Protein AF-0000000087668865 (afdb_homodimer)

Organism: NCBI:txid484088

Radius of gyration: 21.23 Å; Cα contacts (8 Å, |Δi|>4): 504; chains: 2; bounding box: 63×59×39 Å

InterPro domains:
  IPR001647 DNA-binding HTH domain, TetR-type [PF00440] (9-52)
  IPR001647 DNA-binding HTH domain, TetR-type [PR00455] (9-22)
  IPR001647 DNA-binding HTH domain, TetR-type [PR00455] (30-53)
  IPR001647 DNA-binding HTH domain, TetR-type [PS50977] (3-63)
  IPR009057 Homedomain-like superfamily [SSF46689] (5-81)
  IPR011075 Tetracyclin repressor-like, C-terminal domain [PF16925] (78-175)
  IPR036271 Tetracyclin repressor-like, C-terminal domain superfamily [SSF48498] (75-188)

Nearest PDB structures (foldseek):
  2g7s-assembly1_A-2  TM=9.800E-01  e=6.240E-15  Agrobacterium fabrum str. C58
  4yze-assembly1_C  TM=8.271E-01  e=9.398E-07  Escherichia coli K-12
  3bru-assembly1_B  TM=8.862E-01  e=3.186E-06  Cereibacter sphaeroides 2.4.1
  3ppb-assembly1_B  TM=5.948E-01  e=4.419E-05  Shewanella loihica PV-4
  2gfn-assembly1_B  TM=6.239E-01  e=8.923E-04  Rhodococcus jostii RHA1

Secondary structure (DSSP, 8-state):
-PPPHHHHHHHHHHHHHHHH-GGG--HHHHHHHHT--HHHHHHH-SSHHHHHHHHHHHHHHHHHHHHHHHHHH---HHHHHHHHHHHHHHHHHH-SS-S-HHHHHHTTGGGS-HHHHHHHHHHHHHHHHHHHHHHHHHHHTTS---SS-HHHHHHHHHHHHHHHHHHHHHHT-THHHHHHHHHHHHHHH-/-PPPHHHHHHHHHHHHHHHH-GGG--HHHHHHHHT--HHHHHHH-SSHHHHHHHHHHHHHHHHHHHHHHHHHH---HHHHHHHHHHHHHHHHHH-SS-S-HHHHHHTTGGGS-HHHHHHHHHHHHHHHHHHHHHHHHHHHTTS---SS-HHHHHHHHHHHHHHHHHHHHHHT-THHHHHHHHHHHHHHH-

Foldseek 3Di:
DDDDPLRLLLLQVLLQCLVQNLVSDDLVSSCVVVVHDSVVVCVSPVDSLRSLLVSLVVLLVVVLVVLVCLVVPPPQLLVSVVVVLVVQLVCCVVVVRLARSLLSNVVVLVPHDPSNNVSSVVSLVSQLVSQLVSLVVCVVVVQFDDPDRSSVVSNVVSCQQNVQSVVCVVVVNSVSNCVRCVVVSVNGRD/DDDDPLRLLLLQVLLQCLVQNLPSDDLVSSCVVVVHDSVVVCVSPVDSLRSLLVSLVVLLVVVLVVLVCLVVPPPQLLVSVVVVLVVQLVCCVVVVRLARSLLSHVVVLVPHDPSNNVSSVVSLVSQLVSQLVSLVVCVVVLQFDDPDHSSVVSNVVSCQQNVQSVVCVVVVNSVSNCVRCVVVSVNGRD

Structure (mmCIF, N/CA/C/O backbone):
data_AF-0000000087668865-model_v1
#
loop_
_entity.id
_entity.type
_entity.pdbx_description
1 polymer 'TetR family transcriptional regulator'
#
loop_
_atom_site.group_PDB
_atom_site.id
_atom_site.type_symbol
_atom_site.label_atom_id
_atom_site.label_alt_id
_atom_site.label_comp_id
_atom_site.label_asym_id
_atom_site.label_entity_id
_atom_site.label_seq_id
_atom_site.pdbx_PDB_ins_code
_atom_site.Cartn_x
_atom_site.Cartn_y
_atom_site.Cartn_z
_atom_site.occupancy
_atom_site.B_iso_or_equiv
_atom_site.auth_seq_id
_atom_site.auth_comp_id
_atom_site.auth_asym_id
_atom_site.auth_atom_id
_atom_site.pdbx_PDB_model_num
ATOM 1 N N . MET A 1 1 ? -21.266 -26.359 0.321 1 60.03 1 MET A N 1
ATOM 2 C CA . MET A 1 1 ? -20.719 -26.766 -0.969 1 60.03 1 MET A CA 1
ATOM 3 C C . MET A 1 1 ? -19.203 -26.547 -1.018 1 60.03 1 MET A C 1
ATOM 5 O O . MET A 1 1 ? -18.703 -25.516 -0.548 1 60.03 1 MET A O 1
ATOM 9 N N . GLU A 1 2 ? -18.562 -27.766 -1.195 1 79.44 2 GLU A N 1
ATOM 10 C CA . GLU A 1 2 ? -17.109 -27.75 -1.151 1 79.44 2 GLU A CA 1
ATOM 11 C C . GLU A 1 2 ? -16.531 -26.781 -2.184 1 79.44 2 GLU A C 1
ATOM 13 O O . GLU A 1 2 ? -17.031 -26.688 -3.303 1 79.44 2 GLU A O 1
ATOM 18 N N . LEU A 1 3 ? -15.719 -25.984 -1.827 1 84.56 3 LEU A N 1
ATOM 19 C CA . LEU A 1 3 ? -15.117 -25.031 -2.762 1 84.56 3 LEU A CA 1
ATOM 20 C C . LEU A 1 3 ? -14.445 -25.766 -3.916 1 84.56 3 LEU A C 1
ATOM 22 O O . LEU A 1 3 ? -13.789 -26.797 -3.711 1 84.56 3 LEU A O 1
ATOM 26 N N . SER A 1 4 ? -14.648 -25.391 -5.039 1 93.12 4 SER A N 1
ATOM 27 C CA . SER A 1 4 ? -13.906 -25.922 -6.18 1 93.12 4 SER A CA 1
ATOM 28 C C . SER A 1 4 ? -12.414 -25.656 -6.047 1 93.12 4 SER A C 1
ATOM 30 O O . SER A 1 4 ? -11.992 -24.828 -5.227 1 93.12 4 SER A O 1
ATOM 32 N N . THR A 1 5 ? -11.641 -26.422 -6.766 1 93.81 5 THR A N 1
ATOM 33 C CA . THR A 1 5 ? -10.195 -26.25 -6.758 1 93.81 5 THR A CA 1
ATOM 34 C C . THR A 1 5 ? -9.812 -24.828 -7.152 1 93.81 5 THR A C 1
ATOM 36 O O . THR A 1 5 ? -8.938 -24.219 -6.539 1 93.81 5 THR A O 1
ATOM 39 N N . SER A 1 6 ? -10.516 -24.375 -8.195 1 95.94 6 SER A N 1
ATOM 40 C CA . SER A 1 6 ? -10.258 -23 -8.633 1 95.94 6 SER A CA 1
ATOM 41 C C . SER A 1 6 ? -10.547 -22 -7.527 1 95.94 6 SER A C 1
ATOM 43 O O . SER A 1 6 ? -9.789 -21.047 -7.332 1 95.94 6 SER A O 1
ATOM 45 N N . GLU A 1 7 ? -11.594 -22.234 -6.746 1 96.62 7 GLU A N 1
ATOM 46 C CA . GLU A 1 7 ? -11.93 -21.328 -5.648 1 96.62 7 GLU A CA 1
ATOM 47 C C . GLU A 1 7 ? -10.906 -21.422 -4.523 1 96.62 7 GLU A C 1
ATOM 49 O O . GLU A 1 7 ? -10.547 -20.406 -3.926 1 96.62 7 GLU A O 1
ATOM 54 N N . LYS A 1 8 ? -10.438 -22.609 -4.23 1 97 8 LYS A N 1
ATOM 55 C CA . LYS A 1 8 ? -9.406 -22.797 -3.215 1 97 8 LYS A CA 1
ATOM 56 C C . LYS A 1 8 ? -8.109 -22.078 -3.609 1 97 8 LYS A C 1
ATOM 58 O O . LYS A 1 8 ? -7.449 -21.469 -2.771 1 97 8 LYS A O 1
ATOM 63 N N . ILE A 1 9 ? -7.781 -22.219 -4.895 1 97.94 9 ILE A N 1
ATOM 64 C CA . ILE A 1 9 ? -6.594 -21.547 -5.41 1 97.94 9 ILE A CA 1
ATOM 65 C C . ILE A 1 9 ? -6.734 -20.031 -5.238 1 97.94 9 ILE A C 1
ATOM 67 O O . ILE A 1 9 ? -5.82 -19.375 -4.746 1 97.94 9 ILE A O 1
ATOM 71 N N . LEU A 1 10 ? -7.883 -19.578 -5.609 1 98.06 10 LEU A N 1
ATOM 72 C CA . LEU A 1 10 ? -8.109 -18.125 -5.535 1 98.06 10 LEU A CA 1
ATOM 73 C C . LEU A 1 10 ? -8.078 -17.656 -4.09 1 98.06 10 LEU A C 1
ATOM 75 O O . LEU A 1 10 ? -7.539 -16.578 -3.801 1 98.06 10 LEU A O 1
ATOM 79 N N . ASP A 1 11 ? -8.625 -18.438 -3.125 1 97.31 11 ASP A N 1
ATOM 80 C CA . ASP A 1 11 ? -8.617 -18.047 -1.717 1 97.31 11 ASP A CA 1
ATOM 81 C C . ASP A 1 11 ? -7.195 -17.984 -1.169 1 97.31 11 ASP A C 1
ATOM 83 O O . ASP A 1 11 ? -6.832 -17.016 -0.498 1 97.31 11 ASP A O 1
ATOM 87 N N . VAL A 1 12 ? -6.41 -18.969 -1.412 1 97.56 12 VAL A N 1
ATOM 88 C CA . VAL A 1 12 ? -5.027 -19.016 -0.951 1 97.56 12 VAL A CA 1
ATOM 89 C C . VAL A 1 12 ? -4.227 -17.891 -1.618 1 97.56 12 VAL A C 1
ATOM 91 O O . VAL A 1 12 ? -3.451 -17.203 -0.959 1 97.56 12 VAL A O 1
ATOM 94 N N . ALA A 1 13 ? -4.457 -17.719 -3.002 1 98 13 ALA A N 1
ATOM 95 C CA . ALA A 1 13 ? -3.754 -16.672 -3.723 1 98 13 ALA A CA 1
ATOM 96 C C . ALA A 1 13 ? -4.082 -15.297 -3.141 1 98 13 ALA A C 1
ATOM 98 O O . ALA A 1 13 ? -3.205 -14.438 -3.023 1 98 13 ALA A O 1
ATOM 99 N N . GLN A 1 14 ? -5.316 -15.094 -2.807 1 97.94 14 GLN A N 1
ATOM 100 C CA . GLN A 1 14 ? -5.707 -13.805 -2.234 1 97.94 14 GLN A CA 1
ATOM 101 C C . GLN A 1 14 ? -4.961 -13.539 -0.929 1 97.94 14 GLN A C 1
ATOM 103 O O . GLN A 1 14 ? -4.469 -12.43 -0.705 1 97.94 14 GLN A O 1
ATOM 108 N N . SER A 1 15 ? -4.859 -14.531 -0.049 1 97.12 15 SER A N 1
ATOM 109 C CA . SER A 1 15 ? -4.137 -14.375 1.21 1 97.12 15 SER A CA 1
ATOM 110 C C . SER A 1 15 ? -2.662 -14.07 0.97 1 97.12 15 SER A C 1
ATOM 112 O O . SER A 1 15 ? -2.066 -13.258 1.679 1 97.12 15 SER A O 1
ATOM 114 N N . LEU A 1 16 ? -2.086 -14.727 -0.038 1 96.75 16 LEU A N 1
ATOM 115 C CA . LEU A 1 16 ? -0.679 -14.508 -0.359 1 96.75 16 LEU A CA 1
ATOM 116 C C . LEU A 1 16 ? -0.465 -13.117 -0.948 1 96.75 16 LEU A C 1
ATOM 118 O O . LEU A 1 16 ? 0.518 -12.445 -0.625 1 96.75 16 LEU A O 1
ATOM 122 N N . VAL A 1 17 ? -1.408 -12.656 -1.803 1 97.62 17 VAL A N 1
ATOM 123 C CA . VAL A 1 17 ? -1.321 -11.32 -2.389 1 97.62 17 VAL A CA 1
ATOM 124 C C . VAL A 1 17 ? -1.456 -10.266 -1.295 1 97.62 17 VAL A C 1
ATOM 126 O O . VAL A 1 17 ? -0.703 -9.289 -1.27 1 97.62 17 VAL A O 1
ATOM 129 N N . VAL A 1 18 ? -2.322 -10.461 -0.379 1 97.12 18 VAL A N 1
ATOM 130 C CA . VAL A 1 18 ? -2.529 -9.508 0.704 1 97.12 18 VAL A CA 1
ATOM 131 C C . VAL A 1 18 ? -1.265 -9.406 1.554 1 97.12 18 VAL A C 1
ATOM 133 O O . VAL A 1 18 ? -0.926 -8.328 2.051 1 97.12 18 VAL A O 1
ATOM 136 N N . ALA A 1 19 ? -0.536 -10.492 1.693 1 95.19 19 ALA A N 1
ATOM 137 C CA . ALA A 1 19 ? 0.658 -10.531 2.535 1 95.19 19 ALA A CA 1
ATOM 138 C C . ALA A 1 19 ? 1.855 -9.914 1.815 1 95.19 19 ALA A C 1
ATOM 140 O O . ALA A 1 19 ? 2.672 -9.227 2.434 1 95.19 19 ALA A O 1
ATOM 141 N N . GLY A 1 20 ? 1.924 -10.125 0.427 1 95.31 20 GLY A N 1
ATOM 142 C CA . GLY A 1 20 ? 3.203 -9.812 -0.188 1 95.31 20 GLY A CA 1
ATOM 143 C C . GLY A 1 20 ? 3.066 -9.156 -1.549 1 95.31 20 GLY A C 1
ATOM 144 O O . GLY A 1 20 ? 4.066 -8.875 -2.213 1 95.31 20 GLY A O 1
ATOM 145 N N . GLY A 1 21 ? 1.859 -8.875 -2.01 1 96.88 21 GLY A N 1
ATOM 146 C CA . GLY A 1 21 ? 1.661 -8.227 -3.297 1 96.88 21 GLY A CA 1
ATOM 147 C C . GLY A 1 21 ? 1.766 -9.188 -4.469 1 96.88 21 GLY A C 1
ATOM 148 O O . GLY A 1 21 ? 1.776 -10.406 -4.281 1 96.88 21 GLY A O 1
ATOM 149 N N . TYR A 1 22 ? 1.83 -8.641 -5.699 1 97.19 22 TYR A N 1
ATOM 150 C CA . TYR A 1 22 ? 1.823 -9.383 -6.953 1 97.19 22 TYR A CA 1
ATOM 151 C C . TYR A 1 22 ? 3.045 -10.289 -7.059 1 97.19 22 TYR A C 1
ATOM 153 O O . TYR A 1 22 ? 2.93 -11.461 -7.434 1 97.19 22 TYR A O 1
ATOM 161 N N . ASN A 1 23 ? 4.16 -9.773 -6.691 1 93.06 23 ASN A N 1
ATOM 162 C CA . ASN A 1 23 ? 5.387 -10.555 -6.836 1 93.06 23 ASN A CA 1
ATOM 163 C C . ASN A 1 23 ? 5.73 -11.305 -5.555 1 93.06 23 ASN A C 1
ATOM 165 O O . ASN A 1 23 ? 6.777 -11.945 -5.465 1 93.06 23 ASN A O 1
ATOM 169 N N . GLY A 1 24 ? 4.832 -11.25 -4.555 1 93.69 24 GLY A N 1
ATOM 170 C CA . GLY A 1 24 ? 5.125 -11.805 -3.244 1 93.69 24 GLY A CA 1
ATOM 171 C C . GLY A 1 24 ? 4.797 -13.273 -3.129 1 93.69 24 GLY A C 1
ATOM 172 O O . GLY A 1 24 ? 4.926 -13.867 -2.055 1 93.69 24 GLY A O 1
ATOM 173 N N . PHE A 1 25 ? 4.414 -13.898 -4.277 1 95.06 25 PHE A N 1
ATOM 174 C CA . PHE A 1 25 ? 4.09 -15.32 -4.211 1 95.06 25 PHE A CA 1
ATOM 175 C C . PHE A 1 25 ? 4.363 -16 -5.543 1 95.06 25 PHE A C 1
ATOM 177 O O . PHE A 1 25 ? 4.598 -15.328 -6.555 1 95.06 25 PHE A O 1
ATOM 184 N N . SER A 1 26 ? 4.363 -17.297 -5.457 1 95.31 26 SER A N 1
ATOM 185 C CA . SER A 1 26 ? 4.543 -18.156 -6.629 1 95.31 26 SER A CA 1
ATOM 186 C C . SER A 1 26 ? 3.508 -19.266 -6.664 1 95.31 26 SER A C 1
ATOM 188 O O . SER A 1 26 ? 2.781 -19.484 -5.691 1 95.31 26 SER A O 1
ATOM 190 N N . TYR A 1 27 ? 3.426 -19.875 -7.793 1 97.31 27 TYR A N 1
ATOM 191 C CA . TYR A 1 27 ? 2.568 -21.047 -7.887 1 97.31 27 TYR A CA 1
ATOM 192 C C . TYR A 1 27 ? 3.045 -22.156 -6.945 1 97.31 27 TYR A C 1
ATOM 194 O O . TYR A 1 27 ? 2.24 -22.938 -6.438 1 97.31 27 TYR A O 1
ATOM 202 N N . ALA A 1 28 ? 4.359 -22.188 -6.688 1 97.38 28 ALA A N 1
ATOM 203 C CA . ALA A 1 28 ? 4.887 -23.141 -5.719 1 97.38 28 ALA A CA 1
ATOM 204 C C . ALA A 1 28 ? 4.285 -22.906 -4.336 1 97.38 28 ALA A C 1
ATOM 206 O O . ALA A 1 28 ? 3.963 -23.859 -3.619 1 97.38 28 ALA A O 1
ATOM 207 N N . ASP A 1 29 ? 4.164 -21.75 -3.984 1 97 29 ASP A N 1
ATOM 208 C CA . ASP A 1 29 ? 3.561 -21.406 -2.701 1 97 29 ASP A CA 1
ATOM 209 C C . ASP A 1 29 ? 2.123 -21.906 -2.613 1 97 29 ASP A C 1
ATOM 211 O O . ASP A 1 29 ? 1.702 -22.422 -1.576 1 97 29 ASP A O 1
ATOM 215 N N . ILE A 1 30 ? 1.352 -21.688 -3.646 1 98.06 30 ILE A N 1
ATOM 216 C CA . ILE A 1 30 ? -0.039 -22.125 -3.686 1 98.06 30 ILE A CA 1
ATOM 217 C C . ILE A 1 30 ? -0.102 -23.656 -3.648 1 98.06 30 ILE A C 1
ATOM 219 O O . ILE A 1 30 ? -0.917 -24.234 -2.924 1 98.06 30 ILE A O 1
ATOM 223 N N . SER A 1 31 ? 0.733 -24.25 -4.484 1 97.94 31 SER A N 1
ATOM 224 C CA . SER A 1 31 ? 0.825 -25.719 -4.504 1 97.94 31 SER A CA 1
ATOM 225 C C . SER A 1 31 ? 1.06 -26.266 -3.104 1 97.94 31 SER A C 1
ATOM 227 O O . SER A 1 31 ? 0.379 -27.203 -2.682 1 97.94 31 SER A O 1
ATOM 229 N N . GLU A 1 32 ? 1.923 -25.703 -2.375 1 97.62 32 GLU A N 1
ATOM 230 C CA . GLU A 1 32 ? 2.264 -26.141 -1.028 1 97.62 32 GLU A CA 1
ATOM 231 C C . GLU A 1 32 ? 1.11 -25.891 -0.058 1 97.62 32 GLU A C 1
ATOM 233 O O . GLU A 1 32 ? 0.8 -26.75 0.774 1 97.62 32 GLU A O 1
ATOM 238 N N . ALA A 1 33 ? 0.491 -24.875 -0.206 1 96.25 33 ALA A N 1
ATOM 239 C CA . ALA A 1 33 ? -0.562 -24.484 0.729 1 96.25 33 ALA A CA 1
ATOM 240 C C . ALA A 1 33 ? -1.796 -25.359 0.562 1 96.25 33 ALA A C 1
ATOM 242 O O . ALA A 1 33 ? -2.457 -25.719 1.543 1 96.25 33 ALA A O 1
ATOM 243 N N . ILE A 1 34 ? -2.174 -25.641 -0.646 1 95.38 34 ILE A N 1
ATOM 244 C CA . ILE A 1 34 ? -3.402 -26.375 -0.929 1 95.38 34 ILE A CA 1
ATOM 245 C C . ILE A 1 34 ? -3.1 -27.875 -1.019 1 95.38 34 ILE A C 1
ATOM 247 O O . ILE A 1 34 ? -3.99 -28.703 -0.822 1 95.38 34 ILE A O 1
ATOM 251 N N . GLY A 1 35 ? -1.924 -28.203 -1.376 1 96.69 35 GLY A N 1
ATOM 252 C CA . GLY A 1 35 ? -1.566 -29.594 -1.562 1 96.69 35 GLY A CA 1
ATOM 253 C C . GLY A 1 35 ? -1.917 -30.125 -2.941 1 96.69 35 GLY A C 1
ATOM 254 O O . GLY A 1 35 ? -2.404 -31.25 -3.074 1 96.69 35 GLY A O 1
ATOM 255 N N . ILE A 1 36 ? -1.7 -29.328 -3.896 1 96.31 36 ILE A N 1
ATOM 256 C CA . ILE A 1 36 ? -1.898 -29.766 -5.273 1 96.31 36 ILE A CA 1
ATOM 257 C C . ILE A 1 36 ? -0.643 -29.469 -6.094 1 96.31 36 ILE A C 1
ATOM 259 O O . ILE A 1 36 ? 0.219 -28.703 -5.672 1 96.31 36 ILE A O 1
ATOM 263 N N . ARG A 1 37 ? -0.646 -30.172 -7.289 1 95.75 37 ARG A N 1
ATOM 264 C CA . ARG A 1 37 ? 0.502 -29.969 -8.172 1 95.75 37 ARG A CA 1
ATOM 265 C C . ARG A 1 37 ? 0.441 -28.609 -8.859 1 95.75 37 ARG A C 1
ATOM 267 O O . ARG A 1 37 ? -0.643 -28.125 -9.195 1 95.75 37 ARG A O 1
ATOM 274 N N . LYS A 1 38 ? 1.558 -28.016 -9.062 1 96.31 38 LYS A N 1
ATOM 275 C CA . LYS A 1 38 ? 1.641 -26.766 -9.797 1 96.31 38 LYS A CA 1
ATOM 276 C C . LYS A 1 38 ? 0.938 -26.859 -11.148 1 96.31 38 LYS A C 1
ATOM 278 O O . LYS A 1 38 ? 0.294 -25.906 -11.586 1 96.31 38 LYS A O 1
ATOM 283 N N . ALA A 1 39 ? 1.062 -28.016 -11.805 1 95.75 39 ALA A N 1
ATOM 284 C CA . ALA A 1 39 ? 0.426 -28.234 -13.102 1 95.75 39 ALA A CA 1
ATOM 285 C C . ALA A 1 39 ? -1.083 -28.031 -13.016 1 95.75 39 ALA A C 1
ATOM 287 O O . ALA A 1 39 ? -1.7 -27.516 -13.953 1 95.75 39 ALA A O 1
ATOM 288 N N . SER A 1 40 ? -1.63 -28.453 -12.023 1 96.62 40 SER A N 1
ATOM 289 C CA . SER A 1 40 ? -3.064 -28.266 -11.828 1 96.62 40 SER A CA 1
ATOM 290 C C . SER A 1 40 ? -3.422 -26.797 -11.719 1 96.62 40 SER A C 1
ATOM 292 O O . SER A 1 40 ? -4.453 -26.359 -12.234 1 96.62 40 SER A O 1
ATOM 294 N N . ILE A 1 41 ? -2.596 -26.062 -11.055 1 97.69 41 ILE A N 1
ATOM 295 C CA . ILE A 1 41 ? -2.811 -24.625 -10.938 1 97.69 41 ILE A CA 1
ATOM 296 C C . ILE A 1 41 ? -2.727 -23.984 -12.32 1 97.69 41 ILE A C 1
ATOM 298 O O . ILE A 1 41 ? -3.582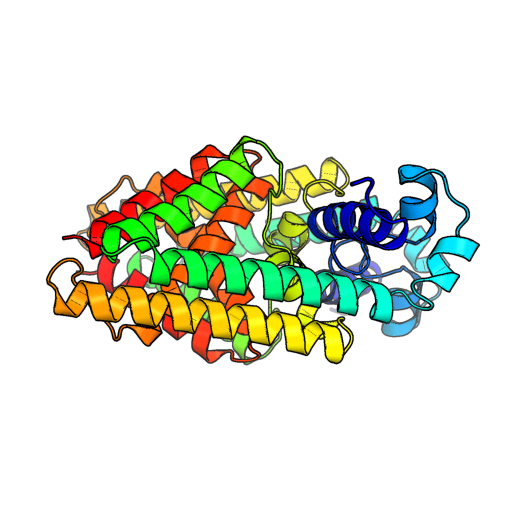 -23.172 -12.688 1 97.69 41 ILE A O 1
ATOM 302 N N . HIS A 1 42 ? -1.692 -24.359 -13.094 1 97.56 42 HIS A N 1
ATOM 303 C CA . HIS A 1 42 ? -1.508 -23.844 -14.445 1 97.56 42 HIS A CA 1
ATOM 304 C C . HIS A 1 42 ? -2.691 -24.188 -15.336 1 97.56 42 HIS A C 1
ATOM 306 O O . HIS A 1 42 ? -3.041 -23.422 -16.234 1 97.56 42 HIS A O 1
ATOM 312 N N . HIS A 1 43 ? -3.256 -25.297 -15.133 1 97.38 43 HIS A N 1
ATOM 313 C CA . HIS A 1 43 ? -4.441 -25.672 -15.891 1 97.38 43 HIS A CA 1
ATOM 314 C C . HIS A 1 43 ? -5.59 -24.703 -15.656 1 97.38 43 HIS A C 1
ATOM 316 O O . HIS A 1 43 ? -6.262 -24.297 -16.594 1 97.38 43 HIS A O 1
ATOM 322 N N . HIS A 1 44 ? -5.805 -24.328 -14.461 1 97.31 44 HIS A N 1
ATOM 323 C CA . HIS A 1 44 ? -6.883 -23.406 -14.133 1 97.31 44 HIS A CA 1
ATOM 324 C C . HIS A 1 44 ? -6.504 -21.969 -14.484 1 97.31 44 HIS A C 1
ATOM 326 O O . HIS A 1 44 ? -7.348 -21.188 -14.938 1 97.31 44 HIS A O 1
ATOM 332 N N . PHE A 1 45 ? -5.211 -21.672 -14.211 1 98.44 45 PHE A N 1
ATOM 333 C CA . PHE A 1 45 ? -4.664 -20.344 -14.445 1 98.44 45 PHE A CA 1
ATOM 334 C C . PHE A 1 45 ? -3.299 -20.422 -15.109 1 98.44 45 PHE A C 1
ATOM 336 O O . PHE A 1 45 ? -2.275 -20.531 -14.43 1 98.44 45 PHE A O 1
ATOM 343 N N . PRO A 1 46 ? -3.295 -20.281 -16.391 1 97.81 46 PRO A N 1
ATOM 344 C CA . PRO A 1 46 ? -2.068 -20.562 -17.141 1 97.81 46 PRO A CA 1
ATOM 345 C C . PRO A 1 46 ? -0.926 -19.609 -16.781 1 97.81 46 PRO A C 1
ATOM 347 O O . PRO A 1 46 ? 0.246 -19.969 -16.922 1 97.81 46 PRO A O 1
ATOM 350 N N . THR A 1 47 ? -1.302 -18.375 -16.391 1 97.12 47 THR A N 1
ATOM 351 C CA . THR A 1 47 ? -0.274 -17.406 -15.984 1 97.12 47 THR A CA 1
ATOM 352 C C . THR A 1 47 ? -0.642 -16.734 -14.664 1 97.12 47 THR A C 1
ATOM 354 O O . THR A 1 47 ? -1.812 -16.719 -14.281 1 97.12 47 THR A O 1
ATOM 357 N N . LYS A 1 48 ? 0.357 -16.266 -14.062 1 97 48 LYS A N 1
ATOM 358 C CA . LYS A 1 48 ? 0.139 -15.516 -12.836 1 97 48 LYS A CA 1
ATOM 359 C C . LYS A 1 48 ? -0.766 -14.312 -13.078 1 97 48 LYS A C 1
ATOM 361 O O . LYS A 1 48 ? -1.619 -13.992 -12.25 1 97 48 LYS A O 1
ATOM 366 N N . ALA A 1 49 ? -0.52 -13.602 -14.219 1 97.75 49 ALA A N 1
ATOM 367 C CA . ALA A 1 49 ? -1.354 -12.453 -14.586 1 97.75 49 ALA A CA 1
ATOM 368 C C . ALA A 1 49 ? -2.822 -12.852 -14.68 1 97.75 49 ALA A C 1
ATOM 370 O O . ALA A 1 49 ? -3.701 -12.141 -14.195 1 97.75 49 ALA A O 1
ATOM 371 N N . ALA A 1 50 ? -3.102 -13.953 -15.273 1 98.06 50 ALA A N 1
ATOM 372 C CA . ALA A 1 50 ? -4.473 -14.445 -15.391 1 98.06 50 ALA A CA 1
ATOM 373 C C . ALA A 1 50 ? -5.059 -14.758 -14.016 1 98.06 50 ALA A C 1
ATOM 375 O O . ALA A 1 50 ? -6.203 -14.398 -13.727 1 98.06 50 ALA A O 1
ATOM 376 N N . LEU A 1 51 ? -4.234 -15.484 -13.227 1 98.5 51 LEU A N 1
ATOM 377 C CA . LEU A 1 51 ? -4.688 -15.82 -11.875 1 98.5 51 LEU A CA 1
ATOM 378 C C . LEU A 1 51 ? -5.035 -14.562 -11.086 1 98.5 51 LEU A C 1
ATOM 380 O O . LEU A 1 51 ? -6.129 -14.461 -10.531 1 98.5 51 LEU A O 1
ATOM 384 N N . VAL A 1 52 ? -4.164 -13.617 -11.023 1 98.69 52 VAL A N 1
ATOM 385 C CA . VAL A 1 52 ? -4.352 -12.422 -10.211 1 98.69 52 VAL A CA 1
ATOM 386 C C . VAL A 1 52 ? -5.48 -11.57 -10.789 1 98.69 52 VAL A C 1
ATOM 388 O O . VAL A 1 52 ? -6.238 -10.945 -10.047 1 98.69 52 VAL A O 1
ATOM 391 N N . SER A 1 53 ? -5.555 -11.539 -12.141 1 98.56 53 SER A N 1
ATOM 392 C CA . SER A 1 53 ? -6.668 -10.828 -12.758 1 98.56 53 SER A CA 1
ATOM 393 C C . SER A 1 53 ? -8.008 -11.383 -12.289 1 98.56 53 SER A C 1
ATOM 395 O O . SER A 1 53 ? -8.906 -10.625 -11.922 1 98.56 53 SER A O 1
ATOM 397 N N . VAL A 1 54 ? -8.148 -12.711 -12.305 1 98.62 54 VAL A N 1
ATOM 398 C CA . VAL A 1 54 ? -9.383 -13.344 -11.852 1 98.62 54 VAL A CA 1
ATOM 399 C C . VAL A 1 54 ? -9.594 -13.07 -10.367 1 98.62 54 VAL A C 1
ATOM 401 O O . VAL A 1 54 ? -10.703 -12.766 -9.93 1 98.62 54 VAL A O 1
ATOM 404 N N . LEU A 1 55 ? -8.539 -13.211 -9.609 1 98.69 55 LEU A N 1
ATOM 405 C CA . LEU A 1 55 ? -8.586 -12.961 -8.172 1 98.69 55 LEU A CA 1
ATOM 406 C C . LEU A 1 55 ? -9.078 -11.547 -7.883 1 98.69 55 LEU A C 1
ATOM 408 O O . LEU A 1 55 ? -9.992 -11.359 -7.082 1 98.69 55 LEU A O 1
ATOM 412 N N . VAL A 1 56 ? -8.5 -10.562 -8.5 1 98.81 56 VAL A N 1
ATOM 413 C CA . VAL A 1 56 ? -8.844 -9.164 -8.25 1 98.81 56 VAL A CA 1
ATOM 414 C C . VAL A 1 56 ? -10.266 -8.883 -8.742 1 98.81 56 VAL A C 1
ATOM 416 O O . VAL A 1 56 ? -11.023 -8.172 -8.078 1 98.81 56 VAL A O 1
ATOM 419 N N . GLY A 1 57 ? -10.57 -9.391 -9.914 1 98.69 57 GLY A N 1
ATOM 420 C CA . GLY A 1 57 ? -11.945 -9.266 -10.375 1 98.69 57 GLY A CA 1
ATOM 421 C C . GLY A 1 57 ? -12.961 -9.773 -9.375 1 98.69 57 GLY A C 1
ATOM 422 O O . GLY A 1 57 ? -13.977 -9.117 -9.125 1 98.69 57 GLY A O 1
ATOM 423 N N . ARG A 1 58 ? -12.703 -10.992 -8.883 1 98.31 58 ARG A N 1
ATOM 424 C CA . ARG A 1 58 ? -13.578 -11.555 -7.863 1 98.31 58 ARG A CA 1
ATOM 425 C C . ARG A 1 58 ? -13.656 -10.641 -6.645 1 98.31 58 ARG A C 1
ATOM 427 O O . ARG A 1 58 ? -14.742 -10.383 -6.125 1 98.31 58 ARG A O 1
ATOM 434 N N . TYR A 1 59 ? -12.508 -10.18 -6.176 1 98.19 59 TYR A N 1
ATOM 435 C CA . TYR A 1 59 ? -12.445 -9.289 -5.02 1 98.19 59 TYR A CA 1
ATOM 436 C C . TYR A 1 59 ? -13.242 -8.016 -5.266 1 98.19 59 TYR A C 1
ATOM 438 O O . TYR A 1 59 ? -14.031 -7.594 -4.418 1 98.19 59 TYR A O 1
ATOM 446 N N . VAL A 1 60 ? -13.062 -7.41 -6.441 1 98.62 60 VAL A N 1
ATOM 447 C CA . VAL A 1 60 ? -13.727 -6.16 -6.789 1 98.62 60 VAL A CA 1
ATOM 448 C C . VAL A 1 60 ? -15.242 -6.375 -6.84 1 98.62 60 VAL A C 1
ATOM 450 O O . VAL A 1 60 ? -16.016 -5.562 -6.316 1 98.62 60 VAL A O 1
ATOM 453 N N . ARG A 1 61 ? -15.633 -7.461 -7.441 1 98.19 61 ARG A N 1
ATOM 454 C CA . ARG A 1 61 ? -17.062 -7.77 -7.516 1 98.19 61 ARG A CA 1
ATOM 455 C C . ARG A 1 61 ? -17.656 -7.957 -6.121 1 98.19 61 ARG A C 1
ATOM 457 O O . ARG A 1 61 ? -18.734 -7.438 -5.824 1 98.19 61 ARG A O 1
ATOM 464 N N . GLN A 1 62 ? -16.953 -8.711 -5.285 1 97.69 62 GLN A N 1
ATOM 465 C CA . GLN A 1 62 ? -17.422 -8.953 -3.926 1 97.69 62 GLN A CA 1
ATOM 466 C C . GLN A 1 62 ? -17.516 -7.645 -3.143 1 97.69 62 GLN A C 1
ATOM 468 O O . GLN A 1 62 ? -18.484 -7.426 -2.414 1 97.69 62 GLN A O 1
ATOM 473 N N . ALA A 1 63 ? -16.531 -6.781 -3.264 1 97.88 63 ALA A N 1
ATOM 474 C CA . ALA A 1 63 ? -16.547 -5.48 -2.6 1 97.88 63 ALA A CA 1
ATOM 475 C C . ALA A 1 63 ? -17.734 -4.637 -3.084 1 97.88 63 ALA A C 1
ATOM 477 O O . ALA A 1 63 ? -18.453 -4.039 -2.277 1 97.88 63 ALA A O 1
ATOM 478 N N . GLN A 1 64 ? -17.938 -4.629 -4.434 1 98.19 64 GLN A N 1
ATOM 479 C CA . GLN A 1 64 ? -19.047 -3.859 -5 1 98.19 64 GLN A CA 1
ATOM 480 C C . GLN A 1 64 ? -20.391 -4.398 -4.516 1 98.19 64 GLN A C 1
ATOM 482 O O . GLN A 1 64 ? -21.312 -3.623 -4.211 1 98.19 64 GLN A O 1
ATOM 487 N N . GLU A 1 65 ? -20.469 -5.715 -4.48 1 98 65 GLU A N 1
ATOM 488 C CA . GLU A 1 65 ? -21.703 -6.324 -3.998 1 98 65 GLU A CA 1
ATOM 489 C C . GLU A 1 65 ? -21.953 -5.984 -2.531 1 98 65 GLU A C 1
ATOM 491 O O . GLU A 1 65 ? -23.094 -5.738 -2.127 1 98 65 GLU A O 1
ATOM 496 N N . GLY A 1 66 ? -20.906 -6.031 -1.719 1 97.69 66 GLY A N 1
ATOM 497 C CA . GLY A 1 66 ? -21.016 -5.633 -0.325 1 97.69 66 GLY A CA 1
ATOM 498 C C . GLY A 1 66 ? -21.469 -4.195 -0.153 1 97.69 66 GLY A C 1
ATOM 499 O O . GLY A 1 66 ? -22.359 -3.91 0.644 1 97.69 66 GLY A O 1
ATOM 500 N N . LEU A 1 67 ? -20.891 -3.285 -0.902 1 98.31 67 LEU A N 1
ATOM 501 C CA . LEU A 1 67 ? -21.234 -1.874 -0.82 1 98.31 67 LEU A CA 1
ATOM 502 C C . LEU A 1 67 ? -22.672 -1.644 -1.309 1 98.31 67 LEU A C 1
ATOM 504 O O . LEU A 1 67 ? -23.406 -0.852 -0.722 1 98.31 67 LEU A O 1
ATOM 508 N N . LYS A 1 68 ? -23.016 -2.338 -2.367 1 97.5 68 LYS A N 1
ATOM 509 C CA . LYS A 1 68 ? -24.391 -2.271 -2.859 1 97.5 68 LYS A CA 1
ATOM 510 C C . LYS A 1 68 ? -25.375 -2.777 -1.811 1 97.5 68 LYS A C 1
ATOM 512 O O . LYS A 1 68 ? -26.453 -2.193 -1.625 1 97.5 68 LYS A O 1
ATOM 517 N N . SER A 1 69 ? -25.047 -3.857 -1.198 1 97.81 69 SER A N 1
ATOM 518 C CA . SER A 1 69 ? -25.906 -4.406 -0.155 1 97.81 69 SER A CA 1
ATOM 519 C C . SER A 1 69 ? -26.109 -3.402 0.971 1 97.81 69 SER A C 1
ATOM 521 O O . SER A 1 69 ? -27.234 -3.258 1.479 1 97.81 69 SER A O 1
ATOM 523 N N . LEU A 1 70 ? -25.031 -2.713 1.402 1 97.81 70 LEU A N 1
ATOM 524 C CA . LEU A 1 70 ? -25.156 -1.668 2.41 1 97.81 70 LEU A CA 1
ATOM 525 C C . LEU A 1 70 ? -26.125 -0.581 1.939 1 97.81 70 LEU A C 1
ATOM 527 O O . LEU A 1 70 ? -26.984 -0.14 2.699 1 97.81 70 LEU A O 1
ATOM 531 N N . ARG A 1 71 ? -26 -0.146 0.721 1 95.88 71 ARG A N 1
ATOM 532 C CA . ARG A 1 71 ? -26.875 0.879 0.162 1 95.88 71 ARG A CA 1
ATOM 533 C C . ARG A 1 71 ? -28.328 0.422 0.171 1 95.88 71 ARG A C 1
ATOM 535 O O . ARG A 1 71 ? -29.219 1.204 0.482 1 95.88 71 ARG A O 1
ATOM 542 N N . ASP A 1 72 ? -28.5 -0.847 -0.134 1 95.81 72 ASP A N 1
ATOM 543 C CA . ASP A 1 72 ? -29.859 -1.365 -0.313 1 95.81 72 ASP A CA 1
ATOM 544 C C . ASP A 1 72 ? -30.5 -1.674 1.032 1 95.81 72 ASP A C 1
ATOM 546 O O . ASP A 1 72 ? -31.734 -1.593 1.168 1 95.81 72 ASP A O 1
ATOM 550 N N . HIS A 1 73 ? -29.703 -1.961 2.066 1 96.81 73 HIS A N 1
ATOM 551 C CA . HIS A 1 73 ? -30.328 -2.541 3.254 1 96.81 73 HIS A CA 1
ATOM 552 C C . HIS A 1 73 ? -30.078 -1.673 4.484 1 96.81 73 HIS A C 1
ATOM 554 O O . HIS A 1 73 ? -30.625 -1.938 5.559 1 96.81 73 HIS A O 1
ATOM 560 N N . VAL A 1 74 ? -29.281 -0.733 4.426 1 97.62 74 VAL A N 1
ATOM 561 C CA . VAL A 1 74 ? -29.016 0.207 5.512 1 97.62 74 VAL A CA 1
ATOM 562 C C . VAL A 1 74 ? -29.453 1.61 5.094 1 97.62 74 VAL A C 1
ATOM 564 O O . VAL A 1 74 ? -28.734 2.311 4.387 1 97.62 74 VAL A O 1
ATOM 567 N N . PRO A 1 75 ? -30.609 2.049 5.594 1 94.19 75 PRO A N 1
ATOM 568 C CA . PRO A 1 75 ? -31.172 3.297 5.082 1 94.19 75 PRO A CA 1
ATOM 569 C C . PRO A 1 75 ? -30.391 4.531 5.523 1 94.19 75 PRO A C 1
ATOM 571 O O . PRO A 1 75 ? -30.281 5.5 4.766 1 94.19 75 PRO A O 1
ATOM 574 N N . ASP A 1 76 ? -29.797 4.582 6.656 1 97.56 76 ASP A N 1
ATOM 575 C CA . ASP A 1 76 ? -29.141 5.75 7.219 1 97.56 76 ASP A CA 1
ATOM 576 C C . ASP A 1 76 ? -27.688 5.844 6.738 1 97.56 76 ASP A C 1
ATOM 578 O O . ASP A 1 76 ? -26.891 4.922 6.953 1 97.56 76 ASP A O 1
ATOM 582 N N . PRO A 1 77 ? -27.406 6.988 6.043 1 97.75 77 PRO A N 1
ATOM 583 C CA . PRO A 1 77 ? -26.047 7.152 5.52 1 97.75 77 PRO A CA 1
ATOM 584 C C . PRO A 1 77 ? -24.984 7.047 6.605 1 97.75 77 PRO A C 1
ATOM 586 O O . PRO A 1 77 ? -23.875 6.555 6.348 1 97.75 77 PRO A O 1
ATOM 589 N N . VAL A 1 78 ? -25.297 7.5 7.801 1 97.62 78 VAL A N 1
ATOM 590 C CA . VAL A 1 78 ? -24.344 7.391 8.906 1 97.62 78 VAL A CA 1
ATOM 591 C C . VAL A 1 78 ? -24.094 5.918 9.219 1 97.62 78 VAL A C 1
ATOM 593 O O . VAL A 1 78 ? -22.938 5.508 9.398 1 97.62 78 VAL A O 1
ATOM 596 N N . ASP A 1 79 ? -25.156 5.141 9.219 1 98.12 79 ASP A N 1
ATOM 597 C CA . ASP A 1 79 ? -25.031 3.711 9.492 1 98.12 79 ASP A CA 1
ATOM 598 C C . ASP A 1 79 ? -24.281 3.002 8.359 1 98.12 79 ASP A C 1
ATOM 600 O O . ASP A 1 79 ? -23.578 2.025 8.602 1 98.12 79 ASP A O 1
ATOM 604 N N . GLN A 1 80 ? -24.484 3.482 7.129 1 98.5 80 GLN A N 1
ATOM 605 C CA . GLN A 1 80 ? -23.766 2.9 6.004 1 98.5 80 GLN A CA 1
ATOM 606 C C . GLN A 1 80 ? -22.266 3.098 6.16 1 98.5 80 GLN A C 1
ATOM 608 O O . GLN A 1 80 ? -21.484 2.148 6.027 1 98.5 80 GLN A O 1
ATOM 613 N N . LEU A 1 81 ? -21.844 4.344 6.465 1 98.38 81 LEU A N 1
ATOM 614 C CA . LEU A 1 81 ? -20.438 4.637 6.668 1 98.38 81 LEU A CA 1
ATOM 615 C C . LEU A 1 81 ? -19.875 3.848 7.852 1 98.38 81 LEU A C 1
ATOM 617 O O . LEU A 1 81 ? -18.797 3.268 7.758 1 98.38 81 LEU A O 1
ATOM 621 N N . ASP A 1 82 ? -20.656 3.756 8.914 1 97.94 82 ASP A N 1
ATOM 622 C CA . ASP A 1 82 ? -20.234 3.023 10.102 1 97.94 82 ASP A CA 1
ATOM 623 C C . ASP A 1 82 ? -20.078 1.535 9.805 1 97.94 82 ASP A C 1
ATOM 625 O O . ASP A 1 82 ? -19.125 0.901 10.281 1 97.94 82 ASP A O 1
ATOM 629 N N . ALA A 1 83 ? -21 0.981 9.055 1 98.44 83 ALA A N 1
ATOM 630 C CA . ALA A 1 83 ? -20.938 -0.436 8.711 1 98.44 83 ALA A CA 1
ATOM 631 C C . ALA A 1 83 ? -19.703 -0.741 7.859 1 98.44 83 ALA A C 1
ATOM 633 O O . ALA A 1 83 ? -19.062 -1.772 8.039 1 98.44 83 ALA A O 1
ATOM 634 N N . TYR A 1 84 ? -19.422 0.202 6.992 1 98.44 84 TYR A N 1
ATOM 635 C CA . TYR A 1 84 ? -18.25 0.035 6.156 1 98.44 84 TYR A CA 1
ATOM 636 C C . TYR A 1 84 ? -16.969 0.053 6.996 1 98.44 84 TYR A C 1
ATOM 638 O O . TYR A 1 84 ? -16.109 -0.82 6.852 1 98.44 84 TYR A O 1
ATOM 646 N N . LEU A 1 85 ? -16.859 0.973 7.844 1 98.19 85 LEU A N 1
ATOM 647 C CA . LEU A 1 85 ? -15.68 1.077 8.703 1 98.19 85 LEU A CA 1
ATOM 648 C C . LEU A 1 85 ? -15.609 -0.103 9.664 1 98.19 85 LEU A C 1
ATOM 650 O O . LEU A 1 85 ? -14.516 -0.592 9.969 1 98.19 85 LEU A O 1
ATOM 654 N N . ALA A 1 86 ? -16.734 -0.541 10.164 1 97.44 86 ALA A N 1
ATOM 655 C CA . ALA A 1 86 ? -16.797 -1.693 11.062 1 97.44 86 ALA A CA 1
ATOM 656 C C . ALA A 1 86 ? -16.297 -2.957 10.359 1 97.44 86 ALA A C 1
ATOM 658 O O . ALA A 1 86 ? -15.688 -3.82 10.984 1 97.44 86 ALA A O 1
ATOM 659 N N . TYR A 1 87 ? -16.672 -3.062 9.141 1 97.56 87 TYR A N 1
ATOM 660 C CA . TYR A 1 87 ? -16.188 -4.199 8.367 1 97.56 87 TYR A CA 1
ATOM 661 C C . TYR A 1 87 ? -14.656 -4.25 8.375 1 97.56 87 TYR A C 1
ATOM 663 O O . TYR A 1 87 ? -14.062 -5.289 8.68 1 97.56 87 TYR A O 1
ATOM 671 N N . TRP A 1 88 ? -14 -3.123 8.07 1 97.88 88 TRP A N 1
ATOM 672 C CA . TRP A 1 88 ? -12.539 -3.104 8.023 1 97.88 88 TRP A CA 1
ATOM 673 C C . TRP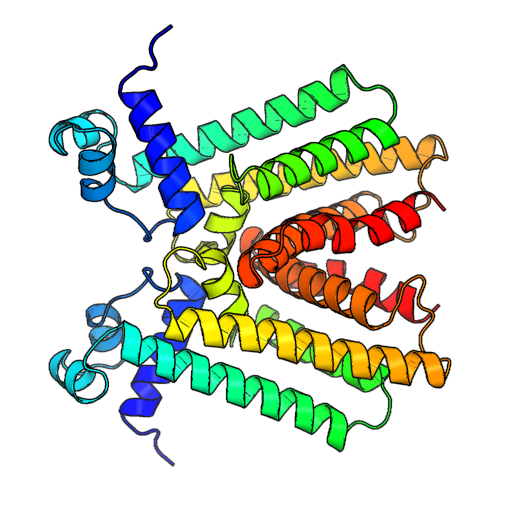 A 1 88 ? -11.945 -3.256 9.422 1 97.88 88 TRP A C 1
ATOM 675 O O . TRP A 1 88 ? -10.898 -3.879 9.594 1 97.88 88 TRP A O 1
ATOM 685 N N . GLN A 1 89 ? -12.594 -2.689 10.398 1 96.56 89 GLN A N 1
ATOM 686 C CA . GLN A 1 89 ? -12.117 -2.893 11.766 1 96.56 89 GLN A CA 1
ATOM 687 C C . GLN A 1 89 ? -12.094 -4.375 12.125 1 96.56 89 GLN A C 1
ATOM 689 O O . GLN A 1 89 ? -11.125 -4.859 12.711 1 96.56 89 GLN A O 1
ATOM 694 N N . LYS A 1 90 ? -13.203 -5.07 11.789 1 97.25 90 LYS A N 1
ATOM 695 C CA . LYS A 1 90 ? -13.273 -6.508 12.023 1 97.25 90 LYS A CA 1
ATOM 696 C C . LYS A 1 90 ? -12.156 -7.242 11.289 1 97.25 90 LYS A C 1
ATOM 698 O O . LYS A 1 90 ? -11.492 -8.109 11.852 1 97.25 90 LYS A O 1
ATOM 703 N N . CYS A 1 91 ? -11.914 -6.879 10.047 1 96.31 91 CYS A N 1
ATOM 704 C CA . CYS A 1 91 ? -10.898 -7.512 9.219 1 96.31 91 CYS A CA 1
ATOM 705 C C . CYS A 1 91 ? -9.508 -7.336 9.828 1 96.31 91 CYS A C 1
ATOM 707 O O . CYS A 1 91 ? -8.711 -8.273 9.844 1 96.31 91 CYS A O 1
ATOM 709 N N . VAL A 1 92 ? -9.258 -6.18 10.32 1 96 92 VAL A N 1
ATOM 710 C CA . VAL A 1 92 ? -7.945 -5.879 10.891 1 96 92 VAL A CA 1
ATOM 711 C C . VAL A 1 92 ? -7.777 -6.621 12.211 1 96 92 VAL A C 1
ATOM 713 O O . VAL A 1 92 ? -6.711 -7.172 12.492 1 96 92 VAL A O 1
ATOM 716 N N . ILE A 1 93 ? -8.789 -6.707 13.055 1 94.81 93 ILE A N 1
ATOM 717 C CA . ILE A 1 93 ? -8.727 -7.277 14.391 1 94.81 93 ILE A CA 1
ATOM 718 C C . ILE A 1 93 ? -8.617 -8.797 14.305 1 94.81 93 ILE A C 1
ATOM 720 O O . ILE A 1 93 ? -7.801 -9.406 14.992 1 94.81 93 ILE A O 1
ATOM 724 N N . ASP A 1 94 ? -9.383 -9.438 13.438 1 93.62 94 ASP A N 1
ATOM 725 C CA . ASP A 1 94 ? -9.414 -10.891 13.43 1 93.62 94 ASP A CA 1
ATOM 726 C C . ASP A 1 94 ? -8.492 -11.453 12.344 1 93.62 94 ASP A C 1
ATOM 728 O O . ASP A 1 94 ? -8.414 -12.664 12.156 1 93.62 94 ASP A O 1
ATOM 732 N N . SER A 1 95 ? -7.816 -10.562 11.641 1 89.56 95 SER A N 1
ATOM 733 C CA . SER A 1 95 ? -6.82 -10.898 10.633 1 89.56 95 SER A CA 1
ATOM 734 C C . SER A 1 95 ? -7.418 -11.766 9.531 1 89.56 95 SER A C 1
ATOM 736 O O . SER A 1 95 ? -6.703 -12.508 8.859 1 89.56 95 SER A O 1
ATOM 738 N N . SER A 1 96 ? -8.766 -11.734 9.281 1 86.94 96 SER A N 1
ATOM 739 C CA . SER A 1 96 ? -9.406 -12.461 8.188 1 86.94 96 SER A CA 1
ATOM 740 C C . SER A 1 96 ? -9.016 -11.891 6.832 1 86.94 96 SER A C 1
ATOM 742 O O . SER A 1 96 ? -8.703 -12.641 5.906 1 86.94 96 SER A O 1
ATOM 744 N N . GLU A 1 97 ? -9.031 -10.641 6.707 1 89.88 97 GLU A N 1
ATOM 745 C CA . GLU A 1 97 ? -8.547 -9.828 5.59 1 89.88 97 GLU A CA 1
ATOM 746 C C . GLU A 1 97 ? -7.879 -8.547 6.082 1 89.88 97 GLU A C 1
ATOM 748 O O . GLU A 1 97 ? -8.438 -7.457 5.949 1 89.88 97 GLU A O 1
ATOM 753 N N . PRO A 1 98 ? -6.742 -8.68 6.488 1 91.56 98 PRO A N 1
ATOM 754 C CA . PRO A 1 98 ? -6.152 -7.609 7.293 1 91.56 98 PRO A CA 1
ATOM 755 C C . PRO A 1 98 ? -5.734 -6.402 6.453 1 91.56 98 PRO A C 1
ATOM 757 O O . PRO A 1 98 ? -5.309 -5.383 7.004 1 91.56 98 PRO A O 1
ATOM 760 N N . PHE A 1 99 ? -5.844 -6.52 5.18 1 97.5 99 PHE A N 1
ATOM 761 C CA . PHE A 1 99 ? -5.52 -5.41 4.293 1 97.5 99 PHE A CA 1
ATOM 762 C C . PHE A 1 99 ? -6.309 -5.504 2.996 1 97.5 99 PHE A C 1
ATOM 764 O O . PHE A 1 99 ? -6.633 -6.602 2.539 1 97.5 99 PHE A O 1
ATOM 771 N N . CYS A 1 100 ? -6.707 -4.414 2.424 1 98.25 100 CYS A N 1
ATOM 772 C CA . CYS A 1 100 ? -7.418 -4.379 1.148 1 98.25 100 CYS A CA 1
ATOM 773 C C . CYS A 1 100 ? -6.535 -4.898 0.02 1 98.25 100 CYS A C 1
ATOM 775 O O . CYS A 1 100 ? -5.445 -4.371 -0.218 1 98.25 100 CYS A O 1
ATOM 777 N N . VAL A 1 101 ? -7.039 -5.879 -0.74 1 98.38 101 VAL A N 1
ATOM 778 C CA . VAL A 1 101 ? -6.285 -6.504 -1.822 1 98.38 101 VAL A CA 1
ATOM 779 C C . VAL A 1 101 ? -5.891 -5.449 -2.855 1 98.38 101 VAL A C 1
ATOM 781 O O . VAL A 1 101 ? -4.738 -5.391 -3.287 1 98.38 101 VAL A O 1
ATOM 784 N N . CYS A 1 102 ? -6.859 -4.605 -3.217 1 98.75 102 CYS A N 1
ATOM 785 C CA . CYS A 1 102 ? -6.613 -3.6 -4.246 1 98.75 102 CYS A CA 1
ATOM 786 C C . CYS A 1 102 ? -5.684 -2.508 -3.729 1 98.75 102 CYS A C 1
ATOM 788 O O . CYS A 1 102 ? -4.891 -1.952 -4.488 1 98.75 102 CYS A O 1
ATOM 790 N N . ALA A 1 103 ? -5.762 -2.111 -2.396 1 98.62 103 ALA A N 1
ATOM 791 C CA . ALA A 1 103 ? -4.797 -1.173 -1.824 1 98.62 103 ALA A CA 1
ATOM 792 C C . ALA A 1 103 ? -3.389 -1.757 -1.835 1 98.62 103 ALA A C 1
ATOM 794 O O . ALA A 1 103 ? -2.422 -1.056 -2.143 1 98.62 103 ALA A O 1
ATOM 795 N N . MET A 1 104 ? -3.256 -3.076 -1.506 1 98.25 104 MET A N 1
ATOM 796 C CA . MET A 1 104 ? -1.968 -3.76 -1.584 1 98.25 104 MET A CA 1
ATOM 797 C C . MET A 1 104 ? -1.393 -3.676 -2.994 1 98.25 104 MET A C 1
ATOM 799 O O . MET A 1 104 ? -0.234 -3.297 -3.174 1 98.25 104 MET A O 1
ATOM 803 N N . LEU A 1 105 ? -2.215 -4.035 -3.996 1 98.62 105 LEU A N 1
ATOM 804 C CA . LEU A 1 105 ? -1.729 -4.082 -5.371 1 98.62 105 LEU A CA 1
ATOM 805 C C . LEU A 1 105 ? -1.5 -2.676 -5.914 1 98.62 105 LEU A C 1
ATOM 807 O O . LEU A 1 105 ? -0.62 -2.467 -6.754 1 98.62 105 LEU A O 1
ATOM 811 N N . ALA A 1 106 ? -2.26 -1.647 -5.395 1 98.56 106 ALA A N 1
ATOM 812 C CA . ALA A 1 106 ? -2.061 -0.254 -5.785 1 98.56 106 ALA A CA 1
ATOM 813 C C . ALA A 1 106 ? -0.654 0.219 -5.434 1 98.56 106 ALA A C 1
ATOM 815 O O . ALA A 1 106 ? -0.076 1.047 -6.141 1 98.56 106 ALA A O 1
ATOM 816 N N . SER A 1 107 ? -0.04 -0.264 -4.371 1 97.44 107 SER A N 1
ATOM 817 C CA . SER A 1 107 ? 1.326 0.096 -4.004 1 97.44 107 SER A CA 1
ATOM 818 C C . SER A 1 107 ? 2.316 -0.317 -5.086 1 97.44 107 SER A C 1
ATOM 820 O O . SER A 1 107 ? 3.395 0.27 -5.207 1 97.44 107 SER A O 1
ATOM 822 N N . GLU A 1 108 ? 1.916 -1.285 -5.945 1 97.38 108 GLU A N 1
ATOM 823 C CA . GLU A 1 108 ? 2.785 -1.824 -6.988 1 97.38 108 GLU A CA 1
ATOM 824 C C . GLU A 1 108 ? 2.25 -1.494 -8.375 1 97.38 108 GLU A C 1
ATOM 826 O O . GLU A 1 108 ? 2.506 -2.227 -9.336 1 97.38 108 GLU A O 1
ATOM 831 N N . MET A 1 109 ? 1.5 -0.428 -8.523 1 97.25 109 MET A N 1
ATOM 832 C CA . MET A 1 109 ? 0.748 -0.097 -9.727 1 97.25 109 MET A CA 1
ATOM 833 C C . MET A 1 109 ? 1.649 -0.132 -10.961 1 97.25 109 MET A C 1
ATOM 835 O O . MET A 1 109 ? 1.247 -0.622 -12.016 1 97.25 109 MET A O 1
ATOM 839 N N . GLN A 1 110 ? 2.92 0.291 -10.867 1 92.44 110 GLN A N 1
ATOM 840 C CA . GLN A 1 110 ? 3.83 0.445 -11.992 1 92.44 110 GLN A CA 1
ATOM 841 C C . GLN A 1 110 ? 4.277 -0.912 -12.523 1 92.44 110 GLN A C 1
ATOM 843 O O . GLN A 1 110 ? 4.777 -1.009 -13.648 1 92.44 110 GLN A O 1
ATOM 848 N N . MET A 1 111 ? 4.043 -1.975 -11.789 1 94.56 111 MET A N 1
ATOM 849 C CA . MET A 1 111 ? 4.57 -3.285 -12.156 1 94.56 111 MET A CA 1
ATOM 850 C C . MET A 1 111 ? 3.447 -4.234 -12.555 1 94.56 111 MET A C 1
ATOM 852 O O . MET A 1 111 ? 3.705 -5.348 -13.016 1 94.56 111 MET A O 1
ATOM 856 N N . LEU A 1 112 ? 2.217 -3.832 -12.422 1 97.81 112 LEU A N 1
ATOM 857 C CA . LEU A 1 112 ? 1.081 -4.723 -12.625 1 97.81 112 LEU A CA 1
ATOM 858 C C . LEU A 1 112 ? 0.763 -4.871 -14.109 1 97.81 112 LEU A C 1
ATOM 860 O O . LEU A 1 112 ? 0.868 -3.91 -14.867 1 97.81 112 LEU A O 1
ATOM 864 N N . PRO A 1 113 ? 0.372 -6.07 -14.5 1 97.81 113 PRO A N 1
ATOM 865 C CA . PRO A 1 113 ? -0.247 -6.176 -15.82 1 97.81 113 PRO A CA 1
ATOM 866 C C . PRO A 1 113 ? -1.439 -5.234 -15.992 1 97.81 113 PRO A C 1
ATOM 868 O O . PRO A 1 113 ? -2.17 -4.98 -15.031 1 97.81 113 PRO A O 1
ATOM 871 N N . ASP A 1 114 ? -1.612 -4.781 -17.203 1 97.69 114 ASP A N 1
ATOM 872 C CA . ASP A 1 114 ? -2.613 -3.766 -17.516 1 97.69 114 ASP A CA 1
ATOM 873 C C . ASP A 1 114 ? -3.994 -4.188 -17.016 1 97.69 114 ASP A C 1
ATOM 875 O O . ASP A 1 114 ? -4.746 -3.365 -16.484 1 97.69 114 ASP A O 1
ATOM 879 N N . GLU A 1 115 ? -4.285 -5.426 -17.219 1 97.38 115 GLU A N 1
ATOM 880 C CA . GLU A 1 115 ? -5.613 -5.895 -16.844 1 97.38 115 GLU A CA 1
ATOM 881 C C . GLU A 1 115 ? -5.824 -5.832 -15.344 1 97.38 115 GLU A C 1
ATOM 883 O O . GLU A 1 115 ? -6.906 -5.473 -14.875 1 97.38 115 GLU A O 1
ATOM 888 N N . VAL A 1 116 ? -4.809 -6.191 -14.555 1 98.56 116 VAL A N 1
ATOM 889 C CA . VAL A 1 116 ? -4.875 -6.125 -13.094 1 98.56 116 VAL A CA 1
ATOM 890 C C . VAL A 1 116 ? -4.961 -4.664 -12.648 1 98.56 116 VAL A C 1
ATOM 892 O O . VAL A 1 116 ? -5.812 -4.309 -11.836 1 98.56 116 VAL A O 1
ATOM 895 N N . ALA A 1 117 ? -4.148 -3.83 -13.281 1 98.62 117 ALA A N 1
ATOM 896 C CA . ALA A 1 117 ? -4.121 -2.408 -12.945 1 98.62 117 ALA A CA 1
ATOM 897 C C . ALA A 1 117 ? -5.48 -1.762 -13.188 1 98.62 117 ALA A C 1
ATOM 899 O O . ALA A 1 117 ? -5.93 -0.929 -12.391 1 98.62 117 ALA A O 1
ATOM 900 N N . ARG A 1 118 ? -6.09 -2.113 -14.234 1 98.44 118 ARG A N 1
ATOM 901 C CA . ARG A 1 118 ? -7.402 -1.561 -14.562 1 98.44 118 ARG A CA 1
ATOM 902 C C . ARG A 1 118 ? -8.422 -1.903 -13.484 1 98.44 118 ARG A C 1
ATOM 904 O O . ARG A 1 118 ? -9.234 -1.059 -13.102 1 98.44 118 ARG A O 1
ATOM 911 N N . GLN A 1 119 ? -8.352 -3.15 -13.023 1 98.69 119 GLN A N 1
ATOM 912 C CA . GLN A 1 119 ? -9.297 -3.576 -12 1 98.69 119 GLN A CA 1
ATOM 913 C C . GLN A 1 119 ? -9.016 -2.887 -10.664 1 98.69 119 GLN A C 1
ATOM 915 O O . GLN A 1 119 ? -9.945 -2.531 -9.938 1 98.69 119 GLN A O 1
ATOM 920 N N . VAL A 1 120 ? -7.777 -2.684 -10.352 1 98.81 120 VAL A N 1
ATOM 921 C CA . VAL A 1 120 ? -7.402 -1.956 -9.141 1 98.81 120 VAL A CA 1
ATOM 922 C C . VAL A 1 120 ? -7.934 -0.525 -9.211 1 98.81 120 VAL A C 1
ATOM 924 O O . VAL A 1 120 ? -8.547 -0.034 -8.258 1 98.81 120 VAL A O 1
ATOM 927 N N . ARG A 1 121 ? -7.754 0.13 -10.383 1 98.75 121 ARG A N 1
ATOM 928 C CA . ARG A 1 121 ? -8.266 1.485 -10.562 1 98.75 121 ARG A CA 1
ATOM 929 C C . ARG A 1 121 ? -9.781 1.522 -10.43 1 98.75 121 ARG A C 1
ATOM 931 O O . ARG A 1 121 ? -10.336 2.428 -9.797 1 98.75 121 ARG A O 1
ATOM 938 N N . LEU A 1 122 ? -10.391 0.533 -11.023 1 98.5 122 LEU A N 1
ATOM 939 C CA . LEU A 1 122 ? -11.844 0.452 -10.938 1 98.5 122 LEU A CA 1
ATOM 940 C C . LEU A 1 122 ? -12.297 0.376 -9.484 1 98.5 122 LEU A C 1
ATOM 942 O O . LEU A 1 122 ? -13.289 1.01 -9.109 1 98.5 122 LEU A O 1
ATOM 946 N N . HIS A 1 123 ? -11.594 -0.419 -8.672 1 98.81 123 HIS A N 1
ATOM 947 C CA . HIS A 1 123 ? -11.945 -0.525 -7.262 1 98.81 123 HIS A CA 1
ATOM 948 C C . HIS A 1 123 ? -11.852 0.829 -6.566 1 98.81 123 HIS A C 1
ATOM 950 O O . HIS A 1 123 ? -12.773 1.232 -5.855 1 98.81 123 HIS A O 1
ATOM 956 N N . PHE A 1 124 ? -10.797 1.56 -6.742 1 98.88 124 PHE A N 1
ATOM 957 C CA . PHE A 1 124 ? -10.617 2.861 -6.109 1 98.88 124 PHE A CA 1
ATOM 958 C C . PHE A 1 124 ? -11.695 3.838 -6.566 1 98.88 124 PHE A C 1
ATOM 960 O O . PHE A 1 124 ? -12.258 4.574 -5.754 1 98.88 124 PHE A O 1
ATOM 967 N N . GLN A 1 125 ? -11.977 3.803 -7.844 1 98.62 125 GLN A N 1
ATOM 968 C CA . GLN A 1 125 ? -12.992 4.691 -8.398 1 98.62 125 GLN A CA 1
ATOM 969 C C . GLN A 1 125 ? -14.375 4.352 -7.852 1 98.62 125 GLN A C 1
ATOM 971 O O . GLN A 1 125 ? -15.109 5.234 -7.398 1 98.62 125 GLN A O 1
ATOM 976 N N . SER A 1 126 ? -14.727 3.062 -7.902 1 98.5 126 SER A N 1
ATOM 977 C CA . SER A 1 126 ? -16.047 2.631 -7.449 1 98.5 126 SER A CA 1
ATOM 978 C C . SER A 1 126 ? -16.234 2.896 -5.961 1 98.5 126 SER A C 1
ATOM 980 O O . SER A 1 126 ? -17.312 3.299 -5.527 1 98.5 126 SER A O 1
ATOM 982 N N . LEU A 1 127 ? -15.172 2.66 -5.172 1 98.81 127 LEU A N 1
ATOM 983 C CA . LEU A 1 127 ? -15.234 2.918 -3.736 1 98.81 127 LEU A CA 1
ATOM 984 C C . LEU A 1 127 ? -15.445 4.402 -3.457 1 98.81 127 LEU A C 1
ATOM 986 O O . LEU A 1 127 ? -16.297 4.77 -2.639 1 98.81 127 LEU A O 1
ATOM 990 N N . ALA A 1 128 ? -14.695 5.258 -4.172 1 98.81 128 ALA A N 1
ATOM 991 C CA . ALA A 1 128 ? -14.852 6.699 -4.004 1 98.81 128 ALA A CA 1
ATOM 992 C C . ALA A 1 128 ? -16.25 7.148 -4.402 1 98.81 128 ALA A C 1
ATOM 994 O O . ALA A 1 128 ? -16.859 8 -3.742 1 98.81 128 ALA A O 1
ATOM 995 N N . GLU A 1 129 ? -16.75 6.57 -5.465 1 98.62 129 GLU A N 1
ATOM 996 C CA . GLU A 1 129 ? -18.094 6.906 -5.918 1 98.62 129 GLU A CA 1
ATOM 997 C C . GLU A 1 129 ? -19.141 6.512 -4.879 1 98.62 129 GLU A C 1
ATOM 999 O O . GLU A 1 129 ? -20.078 7.262 -4.617 1 98.62 129 GLU A O 1
ATOM 1004 N N . TRP A 1 130 ? -18.969 5.344 -4.379 1 98.75 130 TRP A N 1
ATOM 1005 C CA . TRP A 1 130 ? -19.906 4.895 -3.355 1 98.75 130 TRP A CA 1
ATOM 1006 C C . TRP A 1 130 ? -19.859 5.801 -2.131 1 98.75 130 TRP A C 1
ATOM 1008 O O . TRP A 1 130 ? -20.891 6.262 -1.644 1 98.75 130 TRP A O 1
ATOM 1018 N N . LEU A 1 131 ? -18.672 6.062 -1.59 1 98.81 131 LEU A N 1
ATOM 1019 C CA . LEU A 1 131 ? -18.516 6.93 -0.43 1 98.81 131 LEU A CA 1
ATOM 1020 C C . LEU A 1 131 ? -19.078 8.312 -0.708 1 98.81 131 LEU A C 1
ATOM 1022 O O . LEU A 1 131 ? -19.719 8.922 0.163 1 98.81 131 LEU A O 1
ATOM 1026 N N . ALA A 1 132 ? -18.797 8.859 -1.929 1 98.81 132 ALA A N 1
ATOM 1027 C CA . ALA A 1 132 ? -19.344 10.164 -2.295 1 98.81 132 ALA A CA 1
ATOM 1028 C C . ALA A 1 132 ? -20.875 10.148 -2.209 1 98.81 132 ALA A C 1
ATOM 1030 O O . ALA A 1 132 ? -21.484 11.117 -1.742 1 98.81 132 ALA A O 1
ATOM 1031 N N . SER A 1 133 ? -21.484 9.078 -2.678 1 98.56 133 SER A N 1
ATOM 1032 C CA . SER A 1 133 ? -22.938 8.969 -2.627 1 98.56 133 SER A CA 1
ATOM 1033 C C . SER A 1 133 ? -23.438 8.93 -1.188 1 98.56 133 SER A C 1
ATOM 1035 O O . SER A 1 133 ? -24.453 9.547 -0.86 1 98.56 133 SER A O 1
ATOM 1037 N N . VAL A 1 134 ? -22.766 8.195 -0.309 1 98.56 134 VAL A N 1
ATOM 1038 C CA . VAL A 1 134 ? -23.109 8.117 1.104 1 98.56 134 VAL A CA 1
ATOM 1039 C C . VAL A 1 134 ? -22.984 9.5 1.745 1 98.56 134 VAL A C 1
ATOM 1041 O O . VAL A 1 134 ? -23.891 9.945 2.457 1 98.56 134 VAL A O 1
ATOM 1044 N N . LEU A 1 135 ? -21.875 10.188 1.46 1 98.69 135 LEU A N 1
ATOM 1045 C CA . LEU A 1 135 ? -21.609 11.5 2.039 1 98.69 135 LEU A CA 1
ATOM 1046 C C . LEU A 1 135 ? -22.625 12.531 1.54 1 98.69 135 LEU A C 1
ATOM 1048 O O . LEU A 1 135 ? -23.094 13.359 2.314 1 98.69 135 LEU A O 1
ATOM 1052 N N . LYS A 1 136 ? -22.906 12.492 0.258 1 98.5 136 LYS A N 1
ATOM 1053 C CA . LYS A 1 136 ? -23.906 13.398 -0.307 1 98.5 136 LYS A CA 1
ATOM 1054 C C . LYS A 1 136 ? -25.266 13.195 0.359 1 98.5 136 LYS A C 1
ATOM 1056 O O . LYS A 1 136 ? -25.906 14.164 0.772 1 98.5 136 LYS A O 1
ATOM 1061 N N . SER A 1 137 ? -25.688 11.984 0.41 1 97.81 137 SER A N 1
ATOM 1062 C CA . SER A 1 137 ? -26.969 11.68 1.057 1 97.81 137 SER A CA 1
ATOM 1063 C C . SER A 1 137 ? -26.969 12.141 2.51 1 97.81 137 SER A C 1
ATOM 1065 O O . SER A 1 137 ? -27.969 12.711 2.979 1 97.81 137 SER A O 1
ATOM 1067 N N . GLY A 1 138 ? -25.906 11.836 3.219 1 97.94 138 GLY A N 1
ATOM 1068 C CA . GLY A 1 138 ? -25.812 12.289 4.598 1 97.94 138 GLY A CA 1
ATOM 1069 C C . GLY A 1 138 ? -25.859 13.797 4.738 1 97.94 138 GLY A C 1
ATOM 1070 O O . GLY A 1 138 ? -26.453 14.32 5.684 1 97.94 138 GLY A O 1
ATOM 1071 N N . GLU A 1 139 ? -25.141 14.477 3.846 1 97.94 139 GLU A N 1
ATOM 1072 C CA . GLU A 1 139 ? -25.203 15.938 3.879 1 97.94 139 GLU A CA 1
ATOM 1073 C C . GLU A 1 139 ? -26.609 16.438 3.613 1 97.94 139 GLU A C 1
ATOM 1075 O O . GLU A 1 139 ? -27.094 17.359 4.297 1 97.94 139 GLU A O 1
ATOM 1080 N N . GLU A 1 140 ? -27.297 15.891 2.703 1 97.06 140 GLU A N 1
ATOM 1081 C CA . GLU A 1 140 ? -28.656 16.266 2.365 1 97.06 140 GLU A CA 1
ATOM 1082 C C . GLU A 1 140 ? -29.609 16.031 3.541 1 97.06 140 GLU A C 1
ATOM 1084 O O . GLU A 1 140 ? -30.578 16.766 3.715 1 97.06 140 GLU A O 1
ATOM 1089 N N . GLN A 1 141 ? -29.312 15.141 4.305 1 96.81 141 GLN A N 1
ATOM 1090 C CA . GLN A 1 141 ? -30.156 14.805 5.441 1 96.81 141 GLN A CA 1
ATOM 1091 C C . GLN A 1 141 ? -29.734 15.562 6.695 1 96.81 141 GLN A C 1
ATOM 1093 O O . GLN A 1 141 ? -30.344 15.422 7.754 1 96.81 141 GLN A O 1
ATOM 1098 N N . GLY A 1 142 ? -28.719 16.203 6.621 1 97.19 142 GLY A N 1
ATOM 1099 C CA . GLY A 1 142 ? -28.203 16.984 7.742 1 97.19 142 GLY A CA 1
ATOM 1100 C C . GLY A 1 142 ? -27.406 16.156 8.734 1 97.19 142 GLY A C 1
ATOM 1101 O O . GLY A 1 142 ? -27.109 16.609 9.836 1 97.19 142 GLY A O 1
ATOM 1102 N N . ALA A 1 143 ? -27.062 14.969 8.289 1 97.44 143 ALA A N 1
ATOM 1103 C CA . ALA A 1 143 ? -26.344 14.047 9.172 1 97.44 143 ALA A CA 1
ATOM 1104 C C . ALA A 1 143 ? -24.844 14.289 9.117 1 97.44 143 ALA A C 1
ATOM 1106 O O . ALA A 1 143 ? -24.125 13.961 10.062 1 97.44 143 ALA A O 1
ATOM 1107 N N . PHE A 1 144 ? -24.359 14.758 8.062 1 97.94 144 PHE A N 1
ATOM 1108 C CA . PHE A 1 144 ? -22.953 15.102 7.879 1 97.94 144 PHE A CA 1
ATOM 1109 C C . PHE A 1 144 ? -22.797 16.578 7.539 1 97.94 144 PHE A C 1
ATOM 1111 O O . PHE A 1 144 ? -23.672 17.172 6.887 1 97.94 144 PHE A O 1
ATOM 1118 N N . GLN A 1 145 ? -21.781 17.234 8.031 1 97.06 145 GLN A N 1
ATOM 1119 C CA . GLN A 1 145 ? -21.312 18.562 7.617 1 97.06 145 GLN A CA 1
ATOM 1120 C C . GLN A 1 145 ? -19.984 18.469 6.879 1 97.06 145 GLN A C 1
ATOM 1122 O O . GLN A 1 145 ? -18.984 18.016 7.449 1 97.06 145 GLN A O 1
ATOM 1127 N N . LEU A 1 146 ? -19.984 18.844 5.609 1 96.75 146 LEU A N 1
ATOM 1128 C CA . LEU A 1 146 ? -18.797 18.734 4.766 1 96.75 146 LEU A CA 1
ATOM 1129 C C . LEU A 1 146 ? -18.203 20.109 4.477 1 96.75 146 LEU A C 1
ATOM 1131 O O . LEU A 1 146 ? -18.938 21.062 4.184 1 96.75 146 LEU A O 1
ATOM 1135 N N . ASP A 1 147 ? -16.875 20.25 4.613 1 93.88 147 ASP A N 1
ATOM 1136 C CA . ASP A 1 147 ? -16.172 21.484 4.305 1 93.88 147 ASP A CA 1
ATOM 1137 C C . ASP A 1 147 ? -15.758 21.531 2.836 1 93.88 147 ASP A C 1
ATOM 1139 O O . ASP A 1 147 ? -15.359 22.594 2.332 1 93.88 147 ASP A O 1
ATOM 1143 N N . VAL A 1 148 ? -15.836 20.422 2.139 1 97.19 148 VAL A N 1
ATOM 1144 C CA . VAL A 1 148 ? -15.516 20.281 0.721 1 97.19 148 VAL A CA 1
ATOM 1145 C C . VAL A 1 148 ? -16.609 19.453 0.035 1 97.19 148 VAL A C 1
ATOM 1147 O O . VAL A 1 148 ? -17.531 18.984 0.686 1 97.19 148 VAL A O 1
ATOM 1150 N N . SER A 1 149 ? -16.562 19.344 -1.388 1 98.12 149 SER A N 1
ATOM 1151 C CA . SER A 1 149 ? -17.578 18.562 -2.098 1 98.12 149 SER A CA 1
ATOM 1152 C C . SER A 1 149 ? -17.594 17.109 -1.631 1 98.12 149 SER A C 1
ATOM 1154 O O . SER A 1 149 ? -16.609 16.609 -1.112 1 98.12 149 SER A O 1
ATOM 1156 N N . PRO A 1 150 ? -18.781 16.438 -1.738 1 98.5 150 PRO A N 1
ATOM 1157 C CA . PRO A 1 150 ? -18.844 15.023 -1.395 1 98.5 150 PRO A CA 1
ATOM 1158 C C . PRO A 1 150 ? -17.781 14.188 -2.102 1 98.5 150 PRO A C 1
ATOM 1160 O O . PRO A 1 150 ? -17.219 13.258 -1.51 1 98.5 150 PRO A O 1
ATOM 1163 N N . GLY A 1 151 ? -17.5 14.461 -3.355 1 98.62 151 GLY A N 1
ATOM 1164 C CA . GLY A 1 151 ? -16.453 13.758 -4.094 1 98.62 151 GLY A CA 1
ATOM 1165 C C . GLY A 1 151 ? -15.078 13.938 -3.498 1 98.62 151 GLY A C 1
ATOM 1166 O O . GLY A 1 151 ? -14.312 12.977 -3.389 1 98.62 151 GLY A O 1
ATOM 1167 N N . GLU A 1 152 ? -14.719 15.211 -3.133 1 98.19 152 GLU A N 1
ATOM 1168 C CA . GLU A 1 152 ? -13.43 15.477 -2.496 1 98.19 152 GLU A CA 1
ATOM 1169 C C . GLU A 1 152 ? -13.328 14.773 -1.147 1 98.19 152 GLU A C 1
ATOM 1171 O O . GLU A 1 152 ? -12.297 14.172 -0.835 1 98.19 152 GLU A O 1
ATOM 1176 N N . GLU A 1 153 ? -14.414 14.875 -0.331 1 98.31 153 GLU A N 1
ATOM 1177 C CA . GLU A 1 153 ? -14.414 14.219 0.973 1 98.31 153 GLU A CA 1
ATOM 1178 C C . GLU A 1 153 ? -14.312 12.703 0.83 1 98.31 153 GLU A C 1
ATOM 1180 O O . GLU A 1 153 ? -13.695 12.031 1.664 1 98.31 153 GLU A O 1
ATOM 1185 N N . ALA A 1 154 ? -14.945 12.133 -0.219 1 98.81 154 ALA A N 1
ATOM 1186 C CA . ALA A 1 154 ? -14.859 10.703 -0.48 1 98.81 154 ALA A CA 1
ATOM 1187 C C . ALA A 1 154 ? -13.414 10.281 -0.742 1 98.81 154 ALA A C 1
ATOM 1189 O O . ALA A 1 154 ? -12.953 9.258 -0.229 1 98.81 154 ALA A O 1
ATOM 1190 N N . GLN A 1 155 ? -12.664 11.07 -1.555 1 98.75 155 GLN A N 1
ATOM 1191 C CA . GLN A 1 155 ? -11.258 10.781 -1.817 1 98.75 155 GLN A CA 1
ATOM 1192 C C . GLN A 1 155 ? -10.438 10.836 -0.533 1 98.75 155 GLN A C 1
ATOM 1194 O O . GLN A 1 155 ? -9.539 10.016 -0.331 1 98.75 155 GLN A O 1
ATOM 1199 N N . ILE A 1 156 ? -10.727 11.812 0.361 1 98.56 156 ILE A N 1
ATOM 1200 C CA . ILE A 1 156 ? -10.055 11.93 1.652 1 98.56 156 ILE A CA 1
ATOM 1201 C C . ILE A 1 156 ? -10.312 10.68 2.482 1 98.56 156 ILE A C 1
ATOM 1203 O O . ILE A 1 156 ? -9.391 10.109 3.07 1 98.56 156 ILE A O 1
ATOM 1207 N N . LEU A 1 157 ? -11.578 10.164 2.52 1 98.69 157 LEU A N 1
ATOM 1208 C CA . LEU A 1 157 ? -11.93 9 3.322 1 98.69 157 LEU A CA 1
ATOM 1209 C C . LEU A 1 157 ? -11.297 7.734 2.746 1 98.69 157 LEU A C 1
ATOM 1211 O O . LEU A 1 157 ? -10.852 6.859 3.494 1 98.69 157 LEU A O 1
ATOM 1215 N N . VAL A 1 158 ? -11.25 7.578 1.376 1 98.88 158 VAL A N 1
ATOM 1216 C CA . VAL A 1 158 ? -10.578 6.438 0.764 1 98.88 158 VAL A CA 1
ATOM 1217 C C . VAL A 1 158 ? -9.117 6.395 1.215 1 98.88 158 VAL A C 1
ATOM 1219 O O . VAL A 1 158 ? -8.641 5.363 1.689 1 98.88 158 VAL A O 1
ATOM 1222 N N . ALA A 1 159 ? -8.43 7.535 1.086 1 98.81 159 ALA A N 1
ATOM 1223 C CA . ALA A 1 159 ? -7.027 7.629 1.476 1 98.81 159 ALA A CA 1
ATOM 1224 C C . ALA A 1 159 ? -6.852 7.359 2.967 1 98.81 159 ALA A C 1
ATOM 1226 O O . ALA A 1 159 ? -5.898 6.688 3.375 1 98.81 159 ALA A O 1
ATOM 1227 N N . SER A 1 160 ? -7.77 7.883 3.801 1 98.69 160 SER A N 1
ATOM 1228 C CA . SER A 1 160 ? -7.68 7.699 5.246 1 98.69 160 SER A CA 1
ATOM 1229 C C . SER A 1 160 ? -7.859 6.234 5.629 1 98.69 160 SER A C 1
ATOM 1231 O O . SER A 1 160 ? -7.129 5.715 6.477 1 98.69 160 SER A O 1
ATOM 1233 N N . VAL A 1 161 ? -8.82 5.527 5.051 1 98.75 161 VAL A N 1
ATOM 1234 C CA . VAL A 1 161 ? -9.07 4.121 5.34 1 98.75 161 VAL A CA 1
ATOM 1235 C C . VAL A 1 161 ? -7.848 3.289 4.945 1 98.75 161 VAL A C 1
ATOM 1237 O O . VAL A 1 161 ? -7.328 2.521 5.758 1 98.75 161 VAL A O 1
ATOM 1240 N N . HIS A 1 162 ? -7.352 3.471 3.729 1 98.81 162 HIS A N 1
ATOM 1241 C CA . HIS A 1 162 ? -6.211 2.689 3.264 1 98.81 162 HIS A CA 1
ATOM 1242 C C . HIS A 1 162 ? -4.941 3.066 4.016 1 98.81 162 HIS A C 1
ATOM 1244 O O . HIS A 1 162 ? -4.102 2.207 4.297 1 98.81 162 HIS A O 1
ATOM 1250 N N . GLY A 1 163 ? -4.758 4.352 4.355 1 98.81 163 GLY A N 1
ATOM 1251 C CA . GLY A 1 163 ? -3.645 4.758 5.195 1 98.81 163 GLY A CA 1
ATOM 1252 C C . GLY A 1 163 ? -3.709 4.172 6.594 1 98.81 163 GLY A C 1
ATOM 1253 O O . GLY A 1 163 ? -2.678 3.816 7.172 1 98.81 163 GLY A O 1
ATOM 1254 N N . ALA A 1 164 ? -4.918 4.137 7.176 1 98.81 164 ALA A N 1
ATOM 1255 C CA . ALA A 1 164 ? -5.102 3.566 8.508 1 98.81 164 ALA A CA 1
ATOM 1256 C C . ALA A 1 164 ? -4.812 2.068 8.508 1 98.81 164 ALA A C 1
ATOM 1258 O O . ALA A 1 164 ? -4.219 1.542 9.453 1 98.81 164 ALA A O 1
ATOM 1259 N N . LEU A 1 165 ? -5.301 1.343 7.473 1 98.69 165 LEU A N 1
ATOM 1260 C CA . LEU A 1 165 ? -4.957 -0.066 7.324 1 98.69 165 LEU A CA 1
ATOM 1261 C C . LEU A 1 165 ? -3.443 -0.254 7.285 1 98.69 165 LEU A C 1
ATOM 1263 O O . LEU A 1 165 ? -2.906 -1.141 7.953 1 98.69 165 LEU A O 1
ATOM 1267 N N . LEU A 1 166 ? -2.748 0.613 6.539 1 98.69 166 LEU A N 1
ATOM 1268 C CA . LEU A 1 166 ? -1.3 0.538 6.383 1 98.69 166 LEU A CA 1
ATOM 1269 C C . LEU A 1 166 ? -0.595 0.81 7.707 1 98.69 166 LEU A C 1
ATOM 1271 O O . LEU A 1 166 ? 0.344 0.098 8.07 1 98.69 166 LEU A O 1
ATOM 1275 N N . SER A 1 167 ? -1.036 1.838 8.461 1 98.75 167 SER A N 1
ATOM 1276 C CA . SER A 1 167 ? -0.44 2.162 9.75 1 98.75 167 SER A CA 1
ATOM 1277 C C . SER A 1 167 ? -0.642 1.028 10.758 1 98.75 167 SER A C 1
ATOM 1279 O O . SER A 1 167 ? 0.282 0.668 11.484 1 98.75 167 SER A O 1
ATOM 1281 N N . ALA A 1 168 ? -1.893 0.461 10.781 1 98.5 168 ALA A N 1
ATOM 1282 C CA . ALA A 1 168 ? -2.178 -0.667 11.664 1 98.5 168 ALA A CA 1
ATOM 1283 C C . ALA A 1 168 ? -1.253 -1.843 11.367 1 98.5 168 ALA A C 1
ATOM 1285 O O . ALA A 1 168 ? -0.723 -2.471 12.289 1 98.5 168 ALA A O 1
ATOM 1286 N N . ARG A 1 169 ? -1.026 -2.127 10.141 1 98.06 169 ARG A N 1
ATOM 1287 C CA . ARG A 1 169 ? -0.154 -3.217 9.719 1 98.06 169 ARG A CA 1
ATOM 1288 C C . ARG A 1 169 ? 1.301 -2.922 10.07 1 98.06 169 ARG A C 1
ATOM 1290 O O . ARG A 1 169 ? 1.997 -3.773 10.625 1 98.06 169 ARG A O 1
ATOM 1297 N N . ALA A 1 170 ? 1.795 -1.7 9.75 1 98.25 170 ALA A N 1
ATOM 1298 C CA . ALA A 1 170 ? 3.191 -1.325 9.961 1 98.25 170 ALA A CA 1
ATOM 1299 C C . ALA A 1 170 ? 3.568 -1.435 11.438 1 98.25 170 ALA A C 1
ATOM 1301 O O . ALA A 1 170 ? 4.672 -1.874 11.773 1 98.25 170 ALA A O 1
ATOM 1302 N N . LEU A 1 171 ? 2.6 -1.071 12.289 1 98.44 171 LEU A N 1
ATOM 1303 C CA . LEU A 1 171 ? 2.932 -0.961 13.703 1 98.44 171 LEU A CA 1
ATOM 1304 C C . LEU A 1 171 ? 2.373 -2.145 14.484 1 98.44 171 LEU A C 1
ATOM 1306 O O . LEU A 1 171 ? 2.568 -2.24 15.703 1 98.44 171 LEU A O 1
ATOM 1310 N N . GLY A 1 172 ? 1.744 -3.117 13.781 1 96.81 172 GLY A N 1
ATOM 1311 C CA . GLY A 1 172 ? 1.192 -4.289 14.445 1 96.81 172 GLY A CA 1
ATOM 1312 C C . GLY A 1 172 ? 0.177 -3.947 15.516 1 96.81 172 GLY A C 1
ATOM 1313 O O . GLY A 1 172 ? 0.161 -4.566 16.578 1 96.81 172 GLY A O 1
ATOM 1314 N N . ASP A 1 173 ? -0.631 -2.941 15.312 1 97.31 173 ASP A N 1
ATOM 1315 C CA . ASP A 1 173 ? -1.605 -2.449 16.281 1 97.31 173 ASP A CA 1
ATOM 1316 C C . ASP A 1 173 ? -2.955 -2.188 15.617 1 97.31 173 ASP A C 1
ATOM 1318 O O . ASP A 1 173 ? -3.188 -1.104 15.078 1 97.31 173 ASP A O 1
ATOM 1322 N N . ALA A 1 174 ? -3.904 -3.211 15.711 1 96.94 174 ALA A N 1
ATOM 1323 C CA . ALA A 1 174 ? -5.211 -3.156 15.062 1 96.94 174 ALA A CA 1
ATOM 1324 C C . ALA A 1 174 ? -6.031 -1.977 15.578 1 96.94 174 ALA A C 1
ATOM 1326 O O . ALA A 1 174 ? -6.875 -1.436 14.859 1 96.94 174 ALA A O 1
ATOM 1327 N N . LYS A 1 175 ? -5.809 -1.438 16.797 1 96.62 175 LYS A N 1
ATOM 1328 C CA . LYS A 1 175 ? -6.59 -0.362 17.406 1 96.62 175 LYS A CA 1
ATOM 1329 C C . LYS A 1 175 ? -6.32 0.97 16.703 1 96.62 175 LYS A C 1
ATOM 1331 O O . LYS A 1 175 ? -7.109 1.909 16.828 1 96.62 175 LYS A O 1
ATOM 1336 N N . LEU A 1 176 ? -5.16 1.033 16 1 97.94 176 LEU A N 1
ATOM 1337 C CA . LEU A 1 176 ? -4.805 2.275 15.32 1 97.94 176 LEU A CA 1
ATOM 1338 C C . LEU A 1 176 ? -5.812 2.604 14.227 1 97.94 176 LEU A C 1
ATOM 1340 O O . LEU A 1 176 ? -6.059 3.777 13.93 1 97.94 176 LEU A O 1
ATOM 1344 N N . PHE A 1 177 ? -6.426 1.535 13.672 1 98.44 177 PHE A N 1
ATOM 1345 C CA . PHE A 1 177 ? -7.375 1.769 12.594 1 98.44 177 PHE A CA 1
ATOM 1346 C C . PHE A 1 177 ? -8.5 2.691 13.047 1 98.44 177 PHE A C 1
ATOM 1348 O O . PHE A 1 177 ? -8.727 3.744 12.445 1 98.44 177 PHE A O 1
ATOM 1355 N N . LEU A 1 178 ? -9.188 2.348 14.125 1 96.5 178 LEU A N 1
ATOM 1356 C CA . LEU A 1 178 ? -10.305 3.156 14.602 1 96.5 178 LEU A CA 1
ATOM 1357 C C . LEU A 1 178 ? -9.805 4.449 15.234 1 96.5 178 LEU A C 1
ATOM 1359 O O . LEU A 1 178 ? -10.484 5.48 15.164 1 96.5 178 LEU A O 1
ATOM 1363 N N . ALA A 1 179 ? -8.555 4.371 15.836 1 97.31 179 ALA A N 1
ATOM 1364 C CA . ALA A 1 179 ? -7.992 5.586 16.422 1 97.31 179 ALA A CA 1
ATOM 1365 C C . ALA A 1 179 ? -7.777 6.66 15.359 1 97.31 179 ALA A C 1
ATOM 1367 O O . ALA A 1 179 ? -7.914 7.855 15.641 1 97.31 179 ALA A O 1
ATOM 1368 N N . ILE A 1 180 ? -7.496 6.25 14.133 1 98.31 180 ILE A N 1
ATOM 1369 C CA . ILE A 1 180 ? -7.23 7.168 13.031 1 98.31 180 ILE A CA 1
ATOM 1370 C C . ILE A 1 180 ? -8.547 7.633 12.414 1 98.31 180 ILE A C 1
ATOM 1372 O O . ILE A 1 180 ? -8.727 8.828 12.148 1 98.31 180 ILE A O 1
ATOM 1376 N N . LEU A 1 181 ? -9.492 6.734 12.227 1 98.44 181 LEU A N 1
ATOM 1377 C CA . LEU A 1 181 ? -10.703 7.062 11.477 1 98.44 181 LEU A CA 1
ATOM 1378 C C . LEU A 1 181 ? -11.758 7.676 12.391 1 98.44 181 LEU A C 1
ATOM 1380 O O . LEU A 1 181 ? -12.578 8.477 11.938 1 98.44 181 LEU A O 1
ATOM 1384 N N . GLY A 1 182 ? -11.703 7.309 13.656 1 97.38 182 GLY A N 1
ATOM 1385 C CA . GLY A 1 182 ? -12.711 7.773 14.602 1 97.38 182 GLY A CA 1
ATOM 1386 C C . GLY A 1 182 ? -12.875 9.281 14.602 1 97.38 182 GLY A C 1
ATOM 1387 O O . GLY A 1 182 ? -13.969 9.789 14.344 1 97.38 182 GLY A O 1
ATOM 1388 N N . PRO A 1 183 ? -11.805 10.039 14.867 1 96.75 183 PRO A N 1
ATOM 1389 C CA . PRO A 1 183 ? -11.906 11.5 14.891 1 96.75 183 PRO A CA 1
ATOM 1390 C C . PRO A 1 183 ? -12.344 12.086 13.547 1 96.75 183 PRO A C 1
ATOM 1392 O O . PRO A 1 183 ? -13.008 13.125 13.516 1 96.75 183 PRO A O 1
ATOM 1395 N N . GLN A 1 184 ? -11.969 11.438 12.391 1 95.94 184 GLN A N 1
ATOM 1396 C CA . GLN A 1 184 ? -12.344 11.93 11.07 1 95.94 184 GLN A CA 1
ATOM 1397 C C . GLN A 1 184 ? -13.852 11.812 10.852 1 95.94 184 GLN A C 1
ATOM 1399 O O . GLN A 1 184 ? -14.484 12.734 10.336 1 95.94 184 GLN A O 1
ATOM 1404 N N . VAL A 1 185 ? -14.375 10.688 11.281 1 96.5 185 VAL A N 1
ATOM 1405 C CA . VAL A 1 185 ? -15.812 10.477 11.133 1 96.5 185 VAL A CA 1
ATOM 1406 C C . VAL A 1 185 ? -16.562 11.375 12.102 1 96.5 185 VAL A C 1
ATOM 1408 O O . VAL A 1 185 ? -17.625 11.906 11.766 1 96.5 185 VAL A O 1
ATOM 1411 N N . ALA A 1 186 ? -16.016 11.57 13.312 1 95.31 186 ALA A N 1
ATOM 1412 C CA . ALA A 1 186 ? -16.641 12.469 14.289 1 95.31 186 ALA A CA 1
ATOM 1413 C C . ALA A 1 186 ? -16.734 13.891 13.734 1 95.31 186 ALA A C 1
ATOM 1415 O O . ALA A 1 186 ? -17.734 14.586 13.961 1 95.31 186 ALA A O 1
ATOM 1416 N N . ARG A 1 187 ? -15.812 14.258 13.016 1 93.12 187 ARG A N 1
ATOM 1417 C CA . ARG A 1 187 ? -15.789 15.609 12.453 1 93.12 187 ARG A CA 1
ATOM 1418 C C . ARG A 1 187 ? -16.875 15.773 11.391 1 93.12 187 ARG A C 1
ATOM 1420 O O . ARG A 1 187 ? -17.375 16.875 11.172 1 93.12 187 ARG A O 1
ATOM 1427 N N . LEU A 1 188 ? -17.125 14.688 10.68 1 95.56 188 LEU A N 1
ATOM 1428 C CA . LEU A 1 188 ? -18.172 14.742 9.656 1 95.56 188 LEU A CA 1
ATOM 1429 C C . LEU A 1 188 ? -19.547 14.891 10.289 1 95.56 188 LEU A C 1
ATOM 1431 O O . LEU A 1 188 ? -20.453 15.445 9.672 1 95.56 188 LEU A O 1
ATOM 1435 N N . ARG A 1 189 ? -19.734 14.336 11.469 1 92.5 189 ARG A N 1
ATOM 1436 C CA . ARG A 1 189 ? -21.031 14.336 12.125 1 92.5 189 ARG A CA 1
ATOM 1437 C C . ARG A 1 189 ? -21.297 15.656 12.836 1 92.5 189 ARG A C 1
ATOM 1439 O O . ARG A 1 189 ? -22.422 15.945 13.234 1 92.5 189 ARG A O 1
ATOM 1446 N N . ALA A 1 190 ? -20.344 16.484 13.094 1 74.62 190 ALA A N 1
ATOM 1447 C CA . ALA A 1 190 ? -20.484 17.734 13.828 1 74.62 190 ALA A CA 1
ATOM 1448 C C . ALA A 1 190 ? -21.016 18.844 12.914 1 74.62 190 ALA A C 1
ATOM 1450 O O . ALA A 1 190 ? -20.828 18.812 11.703 1 74.62 190 ALA A O 1
ATOM 1451 N N . MET B 1 1 ? 31.391 14.25 -6.527 1 58.56 1 MET B N 1
ATOM 1452 C CA . MET B 1 1 ? 32 12.977 -6.18 1 58.56 1 MET B CA 1
ATOM 1453 C C . MET B 1 1 ? 31.141 11.805 -6.656 1 58.56 1 MET B C 1
ATOM 1455 O O . MET B 1 1 ? 29.922 11.844 -6.539 1 58.56 1 MET B O 1
ATOM 1459 N N . GLU B 1 2 ? 31.766 11.016 -7.641 1 78.25 2 GLU B N 1
ATOM 1460 C CA . GLU B 1 2 ? 31.047 9.922 -8.289 1 78.25 2 GLU B CA 1
ATOM 1461 C C . GLU B 1 2 ? 30.484 8.938 -7.266 1 78.25 2 GLU B C 1
ATOM 1463 O O . GLU B 1 2 ? 31.125 8.656 -6.254 1 78.25 2 GLU B O 1
ATOM 1468 N N . LEU B 1 3 ? 29.359 8.648 -7.359 1 84.19 3 LEU B N 1
ATOM 1469 C CA . LEU B 1 3 ? 28.766 7.703 -6.418 1 84.19 3 LEU B CA 1
ATOM 1470 C C . LEU B 1 3 ? 29.531 6.383 -6.41 1 84.19 3 LEU B C 1
ATOM 1472 O O . LEU B 1 3 ? 29.953 5.902 -7.465 1 84.19 3 LEU B O 1
ATOM 1476 N N . SER B 1 4 ? 29.75 5.895 -5.328 1 92.88 4 SER B N 1
ATOM 1477 C CA . SER B 1 4 ? 30.328 4.559 -5.234 1 92.88 4 SER B CA 1
ATOM 1478 C C . SER B 1 4 ? 29.375 3.508 -5.805 1 92.88 4 SER B C 1
ATOM 1480 O O . SER B 1 4 ? 28.188 3.777 -6.016 1 92.88 4 SER B O 1
ATOM 1482 N N . THR B 1 5 ? 29.953 2.389 -6.137 1 94.06 5 THR B N 1
ATOM 1483 C CA . THR B 1 5 ? 29.156 1.289 -6.676 1 94.06 5 THR B CA 1
ATOM 1484 C C . THR B 1 5 ? 28.062 0.888 -5.699 1 94.06 5 THR B C 1
ATOM 1486 O O . THR B 1 5 ? 26.922 0.651 -6.105 1 94.06 5 THR B O 1
ATOM 1489 N N . SER B 1 6 ? 28.391 0.857 -4.52 1 96.69 6 SER B N 1
ATOM 1490 C CA . SER B 1 6 ? 27.422 0.524 -3.486 1 96.69 6 SER B CA 1
ATOM 1491 C C . SER B 1 6 ? 26.281 1.536 -3.457 1 96.69 6 SER B C 1
ATOM 1493 O O . SER B 1 6 ? 25.109 1.161 -3.32 1 96.69 6 SER B O 1
ATOM 1495 N N . GLU B 1 7 ? 26.656 2.795 -3.557 1 97.12 7 GLU B N 1
ATOM 1496 C CA . GLU B 1 7 ? 25.641 3.84 -3.564 1 97.12 7 GLU B CA 1
ATOM 1497 C C . GLU B 1 7 ? 24.75 3.732 -4.797 1 97.12 7 GLU B C 1
ATOM 1499 O O . GLU B 1 7 ? 23.531 3.936 -4.715 1 97.12 7 GLU B O 1
ATOM 1504 N N . LYS B 1 8 ? 25.312 3.41 -5.965 1 97.38 8 LYS B N 1
ATOM 1505 C CA . LYS B 1 8 ? 24.547 3.227 -7.195 1 97.38 8 LYS B CA 1
ATOM 1506 C C . LYS B 1 8 ? 23.578 2.053 -7.07 1 97.38 8 LYS B C 1
ATOM 1508 O O . LYS B 1 8 ? 22.438 2.133 -7.52 1 97.38 8 LYS B O 1
ATOM 1513 N N . ILE B 1 9 ? 24.094 0.994 -6.453 1 98.06 9 ILE B N 1
ATOM 1514 C CA . ILE B 1 9 ? 23.25 -0.181 -6.223 1 98.06 9 ILE B CA 1
ATOM 1515 C C . ILE B 1 9 ? 22.062 0.194 -5.336 1 98.06 9 ILE B C 1
ATOM 1517 O O . ILE B 1 9 ? 20.922 -0.142 -5.645 1 98.06 9 ILE B O 1
ATOM 1521 N N . LEU B 1 10 ? 22.391 0.947 -4.316 1 98.25 10 LEU B N 1
ATOM 1522 C CA . LEU B 1 10 ? 21.344 1.328 -3.369 1 98.25 10 LEU B CA 1
ATOM 1523 C C . LEU B 1 10 ? 20.328 2.246 -4.027 1 98.25 10 LEU B C 1
ATOM 1525 O O . LEU B 1 10 ? 19.125 2.119 -3.779 1 98.25 10 LEU B O 1
ATOM 1529 N N . ASP B 1 11 ? 20.781 3.152 -4.863 1 97.62 11 ASP B N 1
ATOM 1530 C CA . ASP B 1 11 ? 19.875 4.07 -5.543 1 97.62 11 ASP B CA 1
ATOM 1531 C C . ASP B 1 11 ? 18.938 3.316 -6.473 1 97.62 11 ASP B C 1
ATOM 1533 O O . ASP B 1 11 ? 17.719 3.557 -6.469 1 97.62 11 ASP B O 1
ATOM 1537 N N . VAL B 1 12 ? 19.484 2.418 -7.289 1 97.75 12 VAL B N 1
ATOM 1538 C CA . VAL B 1 12 ? 18.672 1.627 -8.219 1 97.75 12 VAL B CA 1
ATOM 1539 C C . VAL B 1 12 ? 17.734 0.714 -7.445 1 97.75 12 VAL B C 1
ATOM 1541 O O . VAL B 1 12 ? 16.547 0.598 -7.785 1 97.75 12 VAL B O 1
ATOM 1544 N N . ALA B 1 13 ? 18.281 0.085 -6.359 1 98.12 13 ALA B N 1
ATOM 1545 C CA . ALA B 1 13 ? 17.453 -0.796 -5.539 1 98.12 13 ALA B CA 1
ATOM 1546 C C . ALA B 1 13 ? 16.281 -0.035 -4.926 1 98.12 13 ALA B C 1
ATOM 1548 O O . ALA B 1 13 ? 15.172 -0.554 -4.855 1 98.12 13 ALA B O 1
ATOM 1549 N N . GLN B 1 14 ? 16.562 1.145 -4.465 1 98.06 14 GLN B N 1
ATOM 1550 C CA . GLN B 1 14 ? 15.5 1.947 -3.873 1 98.06 14 GLN B CA 1
ATOM 1551 C C . GLN B 1 14 ? 14.391 2.211 -4.883 1 98.06 14 GLN B C 1
ATOM 1553 O O . GLN B 1 14 ? 13.203 2.092 -4.555 1 98.06 14 GLN B O 1
ATOM 1558 N N . SER B 1 15 ? 14.75 2.547 -6.109 1 97.31 15 SER B N 1
ATOM 1559 C CA . SER B 1 15 ? 13.75 2.793 -7.148 1 97.31 15 SER B CA 1
ATOM 1560 C C . SER B 1 15 ? 12.945 1.535 -7.449 1 97.31 15 SER B C 1
ATOM 1562 O O . SER B 1 15 ? 11.734 1.605 -7.664 1 97.31 15 SER B O 1
ATOM 1564 N N . LEU B 1 16 ? 13.617 0.415 -7.445 1 97 16 LEU B N 1
ATOM 1565 C CA . LEU B 1 16 ? 12.945 -0.851 -7.723 1 97 16 LEU B CA 1
ATOM 1566 C C . LEU B 1 16 ? 12.023 -1.237 -6.57 1 97 16 LEU B C 1
ATOM 1568 O O . LEU B 1 16 ? 10.914 -1.727 -6.797 1 97 16 LEU B O 1
ATOM 1572 N N . VAL B 1 17 ? 12.461 -1.004 -5.324 1 97.69 17 VAL B N 1
ATOM 1573 C CA . VAL B 1 17 ? 11.648 -1.288 -4.148 1 97.69 17 VAL B CA 1
ATOM 1574 C C . VAL B 1 17 ? 10.406 -0.393 -4.148 1 97.69 17 VAL B C 1
ATOM 1576 O O . VAL B 1 17 ? 9.297 -0.859 -3.887 1 97.69 17 VAL B O 1
ATOM 1579 N N . VAL B 1 18 ? 10.57 0.865 -4.477 1 97.19 18 VAL B N 1
ATOM 1580 C CA . VAL B 1 18 ? 9.453 1.803 -4.504 1 97.19 18 VAL B CA 1
ATOM 1581 C C . VAL B 1 18 ? 8.43 1.358 -5.547 1 97.19 18 VAL B C 1
ATOM 1583 O O . VAL B 1 18 ? 7.223 1.521 -5.348 1 97.19 18 VAL B O 1
ATOM 1586 N N . ALA B 1 19 ? 8.891 0.731 -6.637 1 95.31 19 ALA B N 1
ATOM 1587 C CA . ALA B 1 19 ? 8.016 0.326 -7.734 1 95.31 19 ALA B CA 1
ATOM 1588 C C . ALA B 1 19 ? 7.301 -0.983 -7.41 1 95.31 19 ALA B C 1
ATOM 1590 O O . ALA B 1 19 ? 6.125 -1.158 -7.746 1 95.31 19 ALA B O 1
ATOM 1591 N N . GLY B 1 20 ? 8.039 -1.912 -6.664 1 95.44 20 GLY B N 1
ATOM 1592 C CA . GLY B 1 20 ? 7.477 -3.254 -6.625 1 95.44 20 GLY B CA 1
ATOM 1593 C C . GLY B 1 20 ? 7.609 -3.92 -5.27 1 95.44 20 GLY B C 1
ATOM 1594 O O . GLY B 1 20 ? 7.219 -5.078 -5.102 1 95.44 20 GLY B O 1
ATOM 1595 N N . GLY B 1 21 ? 8.164 -3.225 -4.27 1 96.94 21 GLY B N 1
ATOM 1596 C CA . GLY B 1 21 ? 8.305 -3.799 -2.941 1 96.94 21 GLY B CA 1
ATOM 1597 C C . GLY B 1 21 ? 9.508 -4.707 -2.811 1 96.94 21 GLY B C 1
ATOM 1598 O O . GLY B 1 21 ? 10.375 -4.73 -3.689 1 96.94 21 GLY B O 1
ATOM 1599 N N . TYR B 1 22 ? 9.57 -5.453 -1.702 1 97.38 22 TYR B N 1
ATOM 1600 C CA . TYR B 1 22 ? 10.695 -6.301 -1.335 1 97.38 22 TYR B CA 1
ATOM 1601 C C . TYR B 1 22 ? 10.898 -7.414 -2.359 1 97.38 22 TYR B C 1
ATOM 1603 O O . TYR B 1 22 ? 12.023 -7.676 -2.783 1 97.38 22 TYR B O 1
ATOM 1611 N N . ASN B 1 23 ? 9.836 -7.996 -2.773 1 93 23 ASN B N 1
ATOM 1612 C CA . ASN B 1 23 ? 9.969 -9.117 -3.697 1 93 23 ASN B CA 1
ATOM 1613 C C . ASN B 1 23 ? 9.82 -8.672 -5.148 1 93 23 ASN B C 1
ATOM 1615 O O . ASN B 1 23 ? 9.812 -9.5 -6.059 1 93 23 ASN B O 1
ATOM 1619 N N . GLY B 1 24 ? 9.742 -7.363 -5.332 1 93.62 24 GLY B N 1
ATOM 1620 C CA . GLY B 1 24 ? 9.461 -6.832 -6.656 1 93.62 24 GLY B CA 1
ATOM 1621 C C . GLY B 1 24 ? 10.711 -6.668 -7.504 1 93.62 24 GLY B C 1
ATOM 1622 O O . GLY B 1 24 ? 10.648 -6.145 -8.617 1 93.62 24 GLY B O 1
ATOM 1623 N N . PHE B 1 25 ? 11.875 -7.164 -7.035 1 94.5 25 PHE B N 1
ATOM 1624 C CA . PHE B 1 25 ? 13.094 -7.031 -7.82 1 94.5 25 PHE B CA 1
ATOM 1625 C C . PHE B 1 25 ? 14.07 -8.156 -7.496 1 94.5 25 PHE B C 1
ATOM 1627 O O . PHE B 1 25 ? 13.891 -8.883 -6.52 1 94.5 25 PHE B O 1
ATOM 1634 N N . SER B 1 26 ? 15.023 -8.273 -8.32 1 95.56 26 SER B N 1
ATOM 1635 C CA . SER B 1 26 ? 16.109 -9.227 -8.164 1 95.56 26 SER B CA 1
ATOM 1636 C C . SER B 1 26 ? 17.469 -8.555 -8.391 1 95.56 26 SER B C 1
ATOM 1638 O O . SER B 1 26 ? 17.531 -7.414 -8.844 1 95.56 26 SER B O 1
ATOM 1640 N N . TYR B 1 27 ? 18.422 -9.266 -8.016 1 97.31 27 TYR B N 1
ATOM 1641 C CA . TYR B 1 27 ? 19.781 -8.789 -8.312 1 97.31 27 TYR B CA 1
ATOM 1642 C C . TYR B 1 27 ? 20 -8.703 -9.812 1 97.31 27 TYR B C 1
ATOM 1644 O O . TYR B 1 27 ? 20.766 -7.852 -10.281 1 97.31 27 TYR B O 1
ATOM 1652 N N . ALA B 1 28 ? 19.406 -9.508 -10.508 1 97.19 28 ALA B N 1
ATOM 1653 C CA . ALA B 1 28 ? 19.5 -9.422 -11.961 1 97.19 28 ALA B CA 1
ATOM 1654 C C . ALA B 1 28 ? 18.984 -8.086 -12.469 1 97.19 28 ALA B C 1
ATOM 1656 O O . ALA B 1 28 ? 19.547 -7.488 -13.383 1 97.19 28 ALA B O 1
ATOM 1657 N N . ASP B 1 29 ? 17.938 -7.66 -11.977 1 97.19 29 ASP B N 1
ATOM 1658 C CA . ASP B 1 29 ? 17.375 -6.359 -12.344 1 97.19 29 ASP B CA 1
ATOM 1659 C C . ASP B 1 29 ? 18.391 -5.242 -12.086 1 97.19 29 ASP B C 1
ATOM 1661 O O . ASP B 1 29 ? 18.531 -4.324 -12.898 1 97.19 29 ASP B O 1
ATOM 1665 N N . ILE B 1 30 ? 19.016 -5.266 -10.953 1 98 30 ILE B N 1
ATOM 1666 C CA . ILE B 1 30 ? 20 -4.258 -10.586 1 98 30 ILE B CA 1
ATOM 1667 C C . ILE B 1 30 ? 21.203 -4.352 -11.531 1 98 30 ILE B C 1
ATOM 1669 O O . ILE B 1 30 ? 21.703 -3.33 -12 1 98 30 ILE B O 1
ATOM 1673 N N . SER B 1 31 ? 21.609 -5.602 -11.742 1 98.06 31 SER B N 1
ATOM 1674 C CA . SER B 1 31 ? 22.703 -5.844 -12.664 1 98.06 31 SER B CA 1
ATOM 1675 C C . SER B 1 31 ? 22.438 -5.215 -14.023 1 98.06 31 SER B C 1
ATOM 1677 O O . SER B 1 31 ? 23.297 -4.527 -14.578 1 98.06 31 SER B O 1
ATOM 1679 N N . GLU B 1 32 ? 21.328 -5.344 -14.477 1 97.56 32 GLU B N 1
ATOM 1680 C CA . GLU B 1 32 ? 20.938 -4.824 -15.789 1 97.56 32 GLU B CA 1
ATOM 1681 C C . GLU B 1 32 ? 20.828 -3.303 -15.766 1 97.56 32 GLU B C 1
ATOM 1683 O O . GLU B 1 32 ? 21.281 -2.633 -16.703 1 97.56 32 GLU B O 1
ATOM 1688 N N . ALA B 1 33 ? 20.406 -2.82 -14.781 1 96.31 33 ALA B N 1
ATOM 1689 C CA . ALA B 1 33 ? 20.172 -1.381 -14.688 1 96.31 33 ALA B CA 1
ATOM 1690 C C . ALA B 1 33 ? 21.484 -0.618 -14.586 1 96.31 33 ALA B C 1
ATOM 1692 O O . ALA B 1 33 ? 21.641 0.47 -15.148 1 96.31 33 ALA B O 1
ATOM 1693 N N . ILE B 1 34 ? 22.391 -1.091 -13.805 1 95.38 34 ILE B N 1
ATOM 1694 C CA . ILE B 1 34 ? 23.641 -0.392 -13.531 1 95.38 34 ILE B CA 1
ATOM 1695 C C . ILE B 1 34 ? 24.703 -0.834 -14.531 1 95.38 34 ILE B C 1
ATOM 1697 O O . ILE B 1 34 ? 25.672 -0.113 -14.766 1 95.38 34 ILE B O 1
ATOM 1701 N N . GLY B 1 35 ? 24.516 -2.053 -15.055 1 96.81 35 GLY B N 1
ATOM 1702 C CA . GLY B 1 35 ? 25.516 -2.6 -15.953 1 96.81 35 GLY B CA 1
ATOM 1703 C C . GLY B 1 35 ? 26.688 -3.229 -15.227 1 96.81 35 GLY B C 1
ATOM 1704 O O . GLY B 1 35 ? 27.844 -3.041 -15.625 1 96.81 35 GLY B O 1
ATOM 1705 N N . ILE B 1 36 ? 26.422 -3.93 -14.203 1 96.31 36 ILE B N 1
ATOM 1706 C CA . ILE B 1 36 ? 27.438 -4.68 -13.484 1 96.31 36 ILE B CA 1
ATOM 1707 C C . ILE B 1 36 ? 27 -6.129 -13.312 1 96.31 36 ILE B C 1
ATOM 1709 O O . ILE B 1 36 ? 25.828 -6.449 -13.484 1 96.31 36 ILE B O 1
ATOM 1713 N N . ARG B 1 37 ? 27.938 -6.918 -13.062 1 96.38 37 ARG B N 1
ATOM 1714 C CA . ARG B 1 37 ? 27.656 -8.336 -12.867 1 96.38 37 ARG B CA 1
ATOM 1715 C C . ARG B 1 37 ? 26.922 -8.578 -11.547 1 96.38 37 ARG B C 1
ATOM 1717 O O . ARG B 1 37 ? 27.188 -7.891 -10.562 1 96.38 37 ARG B O 1
ATOM 1724 N N . LYS B 1 38 ? 26.219 -9.477 -11.383 1 97.06 38 LYS B N 1
ATOM 1725 C CA . LYS B 1 38 ? 25.531 -9.867 -10.156 1 97.06 38 LYS B CA 1
ATOM 1726 C C . LYS B 1 38 ? 26.516 -10.148 -9.031 1 97.06 38 LYS B C 1
ATOM 1728 O O . LYS B 1 38 ? 26.266 -9.828 -7.867 1 97.06 38 LYS B O 1
ATOM 1733 N N . ALA B 1 39 ? 27.562 -10.734 -9.43 1 96.19 39 ALA B N 1
ATOM 1734 C CA . ALA B 1 39 ? 28.594 -11.07 -8.453 1 96.19 39 ALA B CA 1
ATOM 1735 C C . ALA B 1 39 ? 29.078 -9.82 -7.719 1 96.19 39 ALA B C 1
ATOM 1737 O O . ALA B 1 39 ? 29.391 -9.875 -6.523 1 96.19 39 ALA B O 1
ATOM 1738 N N . SER B 1 40 ? 29.219 -8.938 -8.352 1 96.56 40 SER B N 1
ATOM 1739 C CA . SER B 1 40 ? 29.641 -7.676 -7.746 1 96.56 40 SER B CA 1
ATOM 1740 C C . SER B 1 40 ? 28.609 -7.168 -6.742 1 96.56 40 SER B C 1
ATOM 1742 O O . SER B 1 40 ? 28.969 -6.633 -5.691 1 96.56 40 SER B O 1
ATOM 1744 N N . ILE B 1 41 ? 27.375 -7.223 -7.113 1 97.69 41 ILE B N 1
ATOM 1745 C CA . ILE B 1 41 ? 26.312 -6.828 -6.199 1 97.69 41 ILE B CA 1
ATOM 1746 C C . ILE B 1 41 ? 26.375 -7.68 -4.934 1 97.69 41 ILE B C 1
ATOM 1748 O O . ILE B 1 41 ? 26.312 -7.156 -3.818 1 97.69 41 ILE B O 1
ATOM 1752 N N . HIS B 1 42 ? 26.578 -9.008 -5.066 1 97.81 42 HIS B N 1
ATOM 1753 C CA . HIS B 1 42 ? 26.672 -9.93 -3.938 1 97.81 42 HIS B CA 1
ATOM 1754 C C . HIS B 1 42 ? 27.875 -9.602 -3.059 1 97.81 42 HIS B C 1
ATOM 1756 O O . HIS B 1 42 ? 27.828 -9.812 -1.843 1 97.81 42 HIS B O 1
ATOM 1762 N N . HIS B 1 43 ? 28.891 -9.094 -3.693 1 97.5 43 HIS B N 1
ATOM 1763 C CA . HIS B 1 43 ? 30.062 -8.688 -2.926 1 97.5 43 HIS B CA 1
ATOM 1764 C C . HIS B 1 43 ? 29.734 -7.547 -1.969 1 97.5 43 HIS B C 1
ATOM 1766 O O . HIS B 1 43 ? 30.141 -7.566 -0.805 1 97.5 43 HIS B O 1
ATOM 1772 N N . HIS B 1 44 ? 28.984 -6.695 -2.451 1 97.38 44 HIS B N 1
ATOM 1773 C CA . HIS B 1 44 ? 28.625 -5.551 -1.62 1 97.38 44 HIS B CA 1
ATOM 1774 C C . HIS B 1 44 ? 27.484 -5.91 -0.661 1 97.38 44 HIS B C 1
ATOM 1776 O O . HIS B 1 44 ? 27.469 -5.457 0.486 1 97.38 44 HIS B O 1
ATOM 1782 N N . PHE B 1 45 ? 26.562 -6.684 -1.197 1 98.5 45 PHE B N 1
ATOM 1783 C CA . PHE B 1 45 ? 25.375 -7.105 -0.455 1 98.5 45 PHE B CA 1
ATOM 1784 C C . PHE B 1 45 ? 25.109 -8.594 -0.667 1 98.5 45 PHE B C 1
ATOM 1786 O O . PHE B 1 45 ? 24.438 -8.977 -1.619 1 98.5 45 PHE B O 1
ATOM 1793 N N . PRO B 1 46 ? 25.516 -9.359 0.237 1 98 46 PRO B N 1
ATOM 1794 C CA . PRO B 1 46 ? 25.516 -10.805 0.016 1 98 46 PRO B CA 1
ATOM 1795 C C . PRO B 1 46 ? 24.094 -11.367 -0.124 1 98 46 PRO B C 1
ATOM 1797 O O . PRO B 1 46 ? 23.906 -12.406 -0.762 1 98 46 PRO B O 1
ATOM 1800 N N . THR B 1 47 ? 23.172 -10.695 0.608 1 97.12 47 THR B N 1
ATOM 1801 C CA . THR B 1 47 ? 21.797 -11.148 0.494 1 97.12 47 THR B CA 1
ATOM 1802 C C . THR B 1 47 ? 20.859 -9.984 0.215 1 97.12 47 THR B C 1
ATOM 1804 O O . THR B 1 47 ? 21.188 -8.828 0.49 1 97.12 47 THR B O 1
ATOM 1807 N N . LYS B 1 48 ? 19.766 -10.336 -0.312 1 97.19 48 LYS B N 1
ATOM 1808 C CA . LYS B 1 48 ? 18.75 -9.32 -0.554 1 97.19 48 LYS B CA 1
ATOM 1809 C C . LYS B 1 48 ? 18.328 -8.648 0.748 1 97.19 48 LYS B C 1
ATOM 1811 O O . LYS B 1 48 ? 18.109 -7.434 0.78 1 97.19 48 LYS B O 1
ATOM 1816 N N . ALA B 1 49 ? 18.203 -9.414 1.861 1 97.94 49 ALA B N 1
ATOM 1817 C CA . ALA B 1 49 ? 17.844 -8.867 3.17 1 97.94 49 ALA B CA 1
ATOM 1818 C C . ALA B 1 49 ? 18.859 -7.836 3.629 1 97.94 49 ALA B C 1
ATOM 1820 O O . ALA B 1 49 ? 18.5 -6.777 4.145 1 97.94 49 ALA B O 1
ATOM 1821 N N . ALA B 1 50 ? 20.078 -8.148 3.412 1 98.12 50 ALA B N 1
ATOM 1822 C CA . ALA B 1 50 ? 21.141 -7.211 3.777 1 98.12 50 ALA B CA 1
ATOM 1823 C C . ALA B 1 50 ? 21.047 -5.934 2.949 1 98.12 50 ALA B C 1
ATOM 1825 O O . ALA B 1 50 ? 21.172 -4.828 3.484 1 98.12 50 ALA B O 1
ATOM 1826 N N . LEU B 1 51 ? 20.891 -6.141 1.657 1 98.5 51 LEU B N 1
ATOM 1827 C CA . LEU B 1 51 ? 20.766 -4.996 0.76 1 98.5 51 LEU B CA 1
ATOM 1828 C C . LEU B 1 51 ? 19.594 -4.102 1.174 1 98.5 51 LEU B C 1
ATOM 1830 O O . LEU B 1 51 ? 19.766 -2.893 1.352 1 98.5 51 LEU B O 1
ATOM 1834 N N . VAL B 1 52 ? 18.469 -4.656 1.369 1 98.75 52 VAL B N 1
ATOM 1835 C CA . VAL B 1 52 ? 17.281 -3.873 1.659 1 98.75 52 VAL B CA 1
ATOM 1836 C C . VAL B 1 52 ? 17.375 -3.268 3.057 1 98.75 52 VAL B C 1
ATOM 1838 O O . VAL B 1 52 ? 16.922 -2.148 3.291 1 98.75 52 VAL B O 1
ATOM 1841 N N . SER B 1 53 ? 17.984 -4.016 3.971 1 98.69 53 SER B N 1
ATOM 1842 C CA . SER B 1 53 ? 18.219 -3.461 5.301 1 98.69 53 SER B CA 1
ATOM 1843 C C . SER B 1 53 ? 19.047 -2.188 5.238 1 98.69 53 SER B C 1
ATOM 1845 O O . SER B 1 53 ? 18.703 -1.181 5.863 1 98.69 53 SER B O 1
ATOM 1847 N N . VAL B 1 54 ? 20.109 -2.236 4.453 1 98.69 54 VAL B N 1
ATOM 1848 C CA . VAL B 1 54 ? 20.969 -1.065 4.309 1 98.69 54 VAL B CA 1
ATOM 1849 C C . VAL B 1 54 ? 20.203 0.05 3.596 1 98.69 54 VAL B C 1
ATOM 1851 O O . VAL B 1 54 ? 20.281 1.216 3.988 1 98.69 54 VAL B O 1
ATOM 1854 N N . LEU B 1 55 ? 19.547 -0.331 2.625 1 98.75 55 LEU B N 1
ATOM 1855 C CA . LEU B 1 55 ? 18.75 0.618 1.854 1 98.75 55 LEU B CA 1
ATOM 1856 C C . LEU B 1 55 ? 17.734 1.33 2.748 1 98.75 55 LEU B C 1
ATOM 1858 O O . LEU B 1 55 ?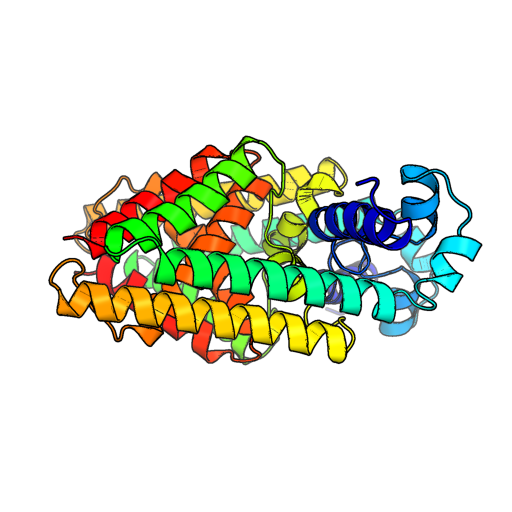 17.656 2.561 2.744 1 98.75 55 LEU B O 1
ATOM 1862 N N . VAL B 1 56 ? 16.969 0.625 3.525 1 98.81 56 VAL B N 1
ATOM 1863 C CA . VAL B 1 56 ? 15.93 1.197 4.375 1 98.81 56 VAL B CA 1
ATOM 1864 C C . VAL B 1 56 ? 16.578 2.025 5.488 1 98.81 56 VAL B C 1
ATOM 1866 O O . VAL B 1 56 ? 16.078 3.102 5.832 1 98.81 56 VAL B O 1
ATOM 1869 N N . GLY B 1 57 ? 17.656 1.478 6.031 1 98.69 57 GLY B N 1
ATOM 1870 C CA . GLY B 1 57 ? 18.375 2.266 7.012 1 98.69 57 GLY B CA 1
ATOM 1871 C C . GLY B 1 57 ? 18.812 3.623 6.488 1 98.69 57 GLY B C 1
ATOM 1872 O O . GLY B 1 57 ? 18.656 4.637 7.172 1 98.69 57 GLY B O 1
ATOM 1873 N N . ARG B 1 58 ? 19.391 3.613 5.305 1 98.31 58 ARG B N 1
ATOM 1874 C CA . ARG B 1 58 ? 19.781 4.867 4.664 1 98.31 58 ARG B CA 1
ATOM 1875 C C . ARG B 1 58 ? 18.578 5.777 4.465 1 98.31 58 ARG B C 1
ATOM 1877 O O . ARG B 1 58 ? 18.641 6.973 4.758 1 98.31 58 ARG B O 1
ATOM 1884 N N . TYR B 1 59 ? 17.516 5.199 3.986 1 98.38 59 TYR B N 1
ATOM 1885 C CA . TYR B 1 59 ? 16.297 5.965 3.748 1 98.38 59 TYR B CA 1
ATOM 1886 C C . TYR B 1 59 ? 15.773 6.574 5.043 1 98.38 59 TYR B C 1
ATOM 1888 O O . TYR B 1 59 ? 15.438 7.758 5.09 1 98.38 59 TYR B O 1
ATOM 1896 N N . VAL B 1 60 ? 15.719 5.809 6.109 1 98.69 60 VAL B N 1
ATOM 1897 C CA . VAL B 1 60 ? 15.203 6.242 7.402 1 98.69 60 VAL B CA 1
ATOM 1898 C C . VAL B 1 60 ? 16.078 7.359 7.965 1 98.69 60 VAL B C 1
ATOM 1900 O O . VAL B 1 60 ? 15.57 8.367 8.453 1 98.69 60 VAL B O 1
ATOM 1903 N N . ARG B 1 61 ? 17.391 7.172 7.832 1 98.31 61 ARG B N 1
ATOM 1904 C CA . ARG B 1 61 ? 18.312 8.195 8.305 1 98.31 61 ARG B CA 1
ATOM 1905 C C . ARG B 1 61 ? 18.125 9.5 7.535 1 98.31 61 ARG B C 1
ATOM 1907 O O . ARG B 1 61 ? 18.078 10.578 8.133 1 98.31 61 ARG B O 1
ATOM 1914 N N . GLN B 1 62 ? 18.016 9.383 6.262 1 97.69 62 GLN B N 1
ATOM 1915 C CA . GLN B 1 62 ? 17.812 10.562 5.426 1 97.69 62 GLN B CA 1
ATOM 1916 C C . GLN B 1 62 ? 16.516 11.273 5.766 1 97.69 62 GLN B C 1
ATOM 1918 O O . GLN B 1 62 ? 16.469 12.5 5.852 1 97.69 62 GLN B O 1
ATOM 1923 N N . ALA B 1 63 ? 15.453 10.516 5.965 1 98.06 63 ALA B N 1
ATOM 1924 C CA . ALA B 1 63 ? 14.164 11.086 6.348 1 98.06 63 ALA B CA 1
ATOM 1925 C C . ALA B 1 63 ? 14.258 11.789 7.699 1 98.06 63 ALA B C 1
ATOM 1927 O O . ALA B 1 63 ? 13.773 12.906 7.852 1 98.06 63 ALA B O 1
ATOM 1928 N N . GLN B 1 64 ? 14.953 11.148 8.641 1 98.25 64 GLN B N 1
ATOM 1929 C CA . GLN B 1 64 ? 15.102 11.734 9.961 1 98.25 64 GLN B CA 1
ATOM 1930 C C . GLN B 1 64 ? 15.93 13.016 9.906 1 98.25 64 GLN B C 1
ATOM 1932 O O . GLN B 1 64 ? 15.609 14 10.578 1 98.25 64 GLN B O 1
ATOM 1937 N N . GLU B 1 65 ? 16.938 12.961 9.109 1 98.19 65 GLU B N 1
ATOM 1938 C CA . GLU B 1 65 ? 17.766 14.148 8.953 1 98.19 65 GLU B CA 1
ATOM 1939 C C . GLU B 1 65 ? 16.969 15.289 8.312 1 98.19 65 GLU B C 1
ATOM 1941 O O . GLU B 1 65 ? 17.125 16.453 8.703 1 98.19 65 GLU B O 1
ATOM 1946 N N . GLY B 1 66 ? 16.219 14.953 7.32 1 97.94 66 GLY B N 1
ATOM 1947 C CA . GLY B 1 66 ? 15.359 15.945 6.707 1 97.94 66 GLY B CA 1
ATOM 1948 C C . GLY B 1 66 ? 14.375 16.562 7.68 1 97.94 66 GLY B C 1
ATOM 1949 O O . GLY B 1 66 ? 14.219 17.781 7.723 1 97.94 66 GLY B O 1
ATOM 1950 N N . LEU B 1 67 ? 13.719 15.742 8.5 1 98.31 67 LEU B N 1
ATOM 1951 C CA . LEU B 1 67 ? 12.75 16.219 9.477 1 98.31 67 LEU B CA 1
ATOM 1952 C C . LEU B 1 67 ? 13.43 17.047 10.562 1 98.31 67 LEU B C 1
ATOM 1954 O O . LEU B 1 67 ? 12.898 18.062 11 1 98.31 67 LEU B O 1
ATOM 1958 N N . LYS B 1 68 ? 14.586 16.625 10.953 1 97.75 68 LYS B N 1
ATOM 1959 C CA . LYS B 1 68 ? 15.375 17.375 11.914 1 97.75 68 LYS B CA 1
ATOM 1960 C C . LYS B 1 68 ? 15.773 18.734 11.352 1 97.75 68 LYS B C 1
ATOM 1962 O O . LYS B 1 68 ? 15.727 19.75 12.062 1 97.75 68 LYS B O 1
ATOM 1967 N N . SER B 1 69 ? 16.172 18.734 10.172 1 98.06 69 SER B N 1
ATOM 1968 C CA . SER B 1 69 ? 16.531 19.984 9.523 1 98.06 69 SER B CA 1
ATOM 1969 C C . SER B 1 69 ? 15.367 20.969 9.508 1 98.06 69 SER B C 1
ATOM 1971 O O . SER B 1 69 ? 15.547 22.156 9.75 1 98.06 69 SER B O 1
ATOM 1973 N N . LEU B 1 70 ? 14.188 20.438 9.148 1 97.88 70 LEU B N 1
ATOM 1974 C CA . LEU B 1 70 ? 12.992 21.281 9.203 1 97.88 70 LEU B CA 1
ATOM 1975 C C . LEU B 1 70 ? 12.797 21.859 10.602 1 97.88 70 LEU B C 1
ATOM 1977 O O . LEU B 1 70 ? 12.516 23.047 10.75 1 97.88 70 LEU B O 1
ATOM 1981 N N . ARG B 1 71 ? 12.914 21.031 11.641 1 96.06 71 ARG B N 1
ATOM 1982 C CA . ARG B 1 71 ? 12.758 21.469 13.023 1 96.06 71 ARG B CA 1
ATOM 1983 C C . ARG B 1 71 ? 13.766 22.562 13.375 1 96.06 71 ARG B C 1
ATOM 1985 O O . ARG B 1 71 ? 13.43 23.531 14.055 1 96.06 71 ARG B O 1
ATOM 1992 N N . ASP B 1 72 ? 14.969 22.422 12.828 1 96.12 72 ASP B N 1
ATOM 1993 C CA . ASP B 1 72 ? 16.078 23.297 13.211 1 96.12 72 ASP B CA 1
ATOM 1994 C C . ASP B 1 72 ? 16.031 24.609 12.43 1 96.12 72 ASP B C 1
ATOM 1996 O O . ASP B 1 72 ? 16.484 25.641 12.922 1 96.12 72 ASP B O 1
ATOM 2000 N N . HIS B 1 73 ? 15.445 24.562 11.242 1 97.19 73 HIS B N 1
ATOM 2001 C CA . HIS B 1 73 ? 15.672 25.703 10.375 1 97.19 73 HIS B CA 1
ATOM 2002 C C . HIS B 1 73 ? 14.352 26.375 10 1 97.19 73 HIS B C 1
ATOM 2004 O O . HIS B 1 73 ? 14.352 27.438 9.367 1 97.19 73 HIS B O 1
ATOM 2010 N N . VAL B 1 74 ? 13.266 25.844 10.273 1 97.62 74 VAL B N 1
ATOM 2011 C CA . VAL B 1 74 ? 11.945 26.406 10.031 1 97.62 74 VAL B CA 1
ATOM 2012 C C . VAL B 1 74 ? 11.234 26.656 11.359 1 97.62 74 VAL B C 1
ATOM 2014 O O . VAL B 1 74 ? 10.664 25.719 11.945 1 97.62 74 VAL B O 1
ATOM 2017 N N . PRO B 1 75 ? 11.203 27.906 11.773 1 94.56 75 PRO B N 1
ATOM 2018 C CA . PRO B 1 75 ? 10.711 28.172 13.125 1 94.56 75 PRO B CA 1
ATOM 2019 C C . PRO B 1 75 ? 9.211 27.969 13.2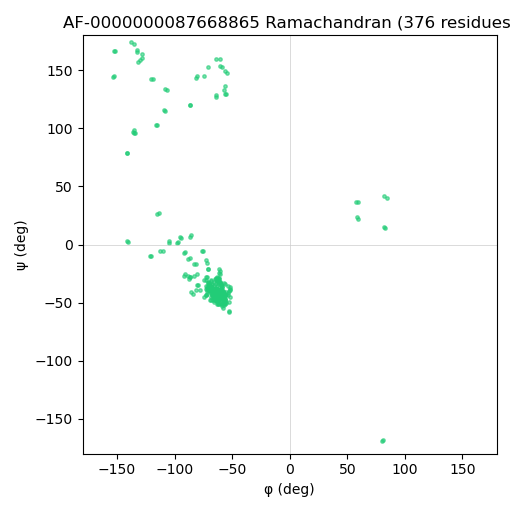66 1 94.56 75 PRO B C 1
ATOM 2021 O O . PRO B 1 75 ? 8.734 27.516 14.305 1 94.56 75 PRO B O 1
ATOM 2024 N N . ASP B 1 76 ? 8.438 28.219 12.297 1 97.56 76 ASP B N 1
ATOM 2025 C CA . ASP B 1 76 ? 6.984 28.188 12.359 1 97.56 76 ASP B CA 1
ATOM 2026 C C . ASP B 1 76 ? 6.461 26.781 12.102 1 97.56 76 ASP B C 1
ATOM 2028 O O . ASP B 1 76 ? 6.723 26.188 11.047 1 97.56 76 ASP B O 1
ATOM 2032 N N . PRO B 1 77 ? 5.715 26.25 13.141 1 97.69 77 PRO B N 1
ATOM 2033 C CA . PRO B 1 77 ? 5.199 24.891 13 1 97.69 77 PRO B CA 1
ATOM 2034 C C . PRO B 1 77 ? 4.324 24.719 11.758 1 97.69 77 PRO B C 1
ATOM 2036 O O . PRO B 1 77 ? 4.316 23.641 11.141 1 97.69 77 PRO B O 1
ATOM 2039 N N . VAL B 1 78 ? 3.604 25.781 11.383 1 97.62 78 VAL B N 1
ATOM 2040 C CA . VAL B 1 78 ? 2.779 25.719 10.18 1 97.62 78 VAL B CA 1
ATOM 2041 C C . VAL B 1 78 ? 3.668 25.547 8.953 1 97.62 78 VAL B C 1
ATOM 2043 O O . VAL B 1 78 ? 3.391 24.719 8.086 1 97.62 78 VAL B O 1
ATOM 2046 N N . ASP B 1 79 ? 4.766 26.297 8.953 1 98.12 79 ASP B N 1
ATOM 2047 C CA . ASP B 1 79 ? 5.703 26.203 7.84 1 98.12 79 ASP B CA 1
ATOM 2048 C C . ASP B 1 79 ? 6.402 24.844 7.812 1 98.12 79 ASP B C 1
ATOM 2050 O O . ASP B 1 79 ? 6.734 24.344 6.738 1 98.12 79 ASP B O 1
ATOM 2054 N N . GLN B 1 80 ? 6.668 24.281 8.984 1 98.56 80 GLN B N 1
ATOM 2055 C CA . GLN B 1 80 ? 7.277 22.953 9.039 1 98.56 80 GLN B CA 1
ATOM 2056 C C . GLN B 1 80 ? 6.367 21.906 8.406 1 98.56 80 GLN B C 1
ATOM 2058 O O . GLN B 1 80 ? 6.809 21.109 7.562 1 98.56 80 GLN B O 1
ATOM 2063 N N . LEU B 1 81 ? 5.051 21.922 8.805 1 98.44 81 LEU B N 1
ATOM 2064 C CA . LEU B 1 81 ? 4.09 20.984 8.242 1 98.44 81 LEU B CA 1
ATOM 2065 C C . LEU B 1 81 ? 3.938 21.203 6.738 1 98.44 81 LEU B C 1
ATOM 2067 O O . LEU B 1 81 ? 3.939 20.234 5.969 1 98.44 81 LEU B O 1
ATOM 2071 N N . ASP B 1 82 ? 3.895 22.469 6.312 1 97.88 82 ASP B N 1
ATOM 2072 C CA . ASP B 1 82 ? 3.756 22.812 4.895 1 97.88 82 ASP B CA 1
ATOM 2073 C C . ASP B 1 82 ? 4.965 22.328 4.098 1 97.88 82 ASP B C 1
ATOM 2075 O O . ASP B 1 82 ? 4.82 21.828 2.982 1 97.88 82 ASP B O 1
ATOM 2079 N N . ALA B 1 83 ? 6.168 22.484 4.668 1 98.44 83 ALA B N 1
ATOM 2080 C CA . ALA B 1 83 ? 7.391 22.078 3.99 1 98.44 83 ALA B CA 1
ATOM 2081 C C . ALA B 1 83 ? 7.441 20.562 3.82 1 98.44 83 ALA B C 1
ATOM 2083 O O . ALA B 1 83 ? 7.871 20.047 2.779 1 98.44 83 ALA B O 1
ATOM 2084 N N . TYR B 1 84 ? 6.984 19.891 4.836 1 98.5 84 TYR B N 1
ATOM 2085 C CA . TYR B 1 84 ? 6.938 18.438 4.766 1 98.5 84 TYR B CA 1
ATOM 2086 C C . TYR B 1 84 ? 5.98 17.984 3.674 1 98.5 84 TYR B C 1
ATOM 2088 O O . TYR B 1 84 ? 6.328 17.125 2.85 1 98.5 84 TYR B O 1
ATOM 2096 N N . LEU B 1 85 ? 4.773 18.531 3.613 1 98.25 85 LEU B N 1
ATOM 2097 C CA . LEU B 1 85 ? 3.785 18.156 2.605 1 98.25 85 LEU B CA 1
ATOM 2098 C C . LEU B 1 85 ? 4.25 18.562 1.212 1 98.25 85 LEU B C 1
ATOM 2100 O O . LEU B 1 85 ? 4 17.859 0.237 1 98.25 85 LEU B O 1
ATOM 2104 N N . ALA B 1 86 ? 4.945 19.719 1.116 1 97.5 86 ALA B N 1
ATOM 2105 C CA . ALA B 1 86 ? 5.477 20.188 -0.16 1 97.5 86 ALA B CA 1
ATOM 2106 C C . ALA B 1 86 ? 6.535 19.234 -0.698 1 97.5 86 ALA B C 1
ATOM 2108 O O . ALA B 1 86 ? 6.656 19.047 -1.912 1 97.5 86 ALA 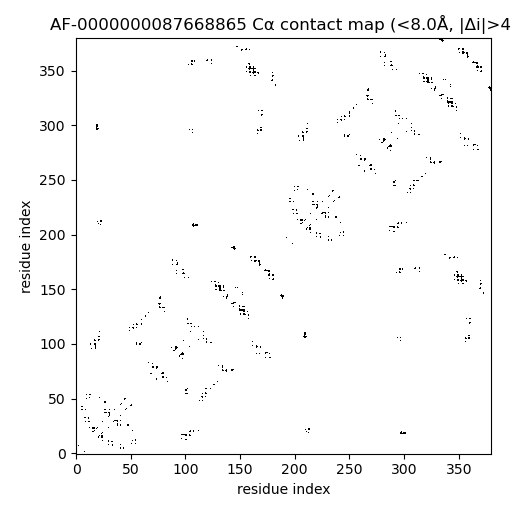B O 1
ATOM 2109 N N . TYR B 1 87 ? 7.293 18.75 0.219 1 97.69 87 TYR B N 1
ATOM 2110 C CA . TYR B 1 87 ? 8.289 17.766 -0.198 1 97.69 87 TYR B CA 1
ATOM 2111 C C . TYR B 1 87 ? 7.633 16.578 -0.903 1 97.69 87 TYR B C 1
ATOM 2113 O O . TYR B 1 87 ? 8.039 16.203 -2.004 1 97.69 87 TYR B O 1
ATOM 2121 N N . TRP B 1 88 ? 6.621 15.984 -0.326 1 97.88 88 TRP B N 1
ATOM 2122 C CA . TRP B 1 88 ? 5.965 14.828 -0.919 1 97.88 88 TRP B CA 1
ATOM 2123 C C . TRP B 1 88 ? 5.203 15.219 -2.182 1 97.88 88 TRP B C 1
ATOM 2125 O O . TRP B 1 88 ? 5.133 14.438 -3.137 1 97.88 88 TRP B O 1
ATOM 2135 N N . GLN B 1 89 ? 4.598 16.406 -2.182 1 96.81 89 GLN B N 1
ATOM 2136 C CA . GLN B 1 89 ? 3.947 16.875 -3.402 1 96.81 89 GLN B CA 1
ATOM 2137 C C . GLN B 1 89 ? 4.93 16.906 -4.566 1 96.81 89 GLN B C 1
ATOM 2139 O O . GLN B 1 89 ? 4.609 16.469 -5.672 1 96.81 89 GLN B O 1
ATOM 2144 N N . LYS B 1 90 ? 6.102 17.484 -4.301 1 97.38 90 LYS B N 1
ATOM 2145 C 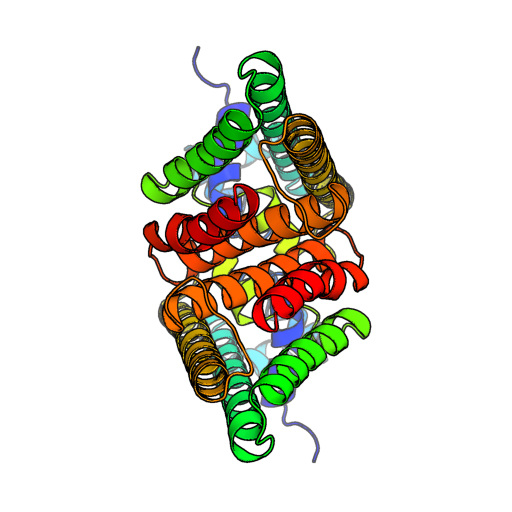CA . LYS B 1 90 ? 7.145 17.531 -5.324 1 97.38 90 LYS B CA 1
ATOM 2146 C C . LYS B 1 90 ? 7.531 16.125 -5.777 1 97.38 90 LYS B C 1
ATOM 2148 O O . LYS B 1 90 ? 7.652 15.859 -6.977 1 97.38 90 LYS B O 1
ATOM 2153 N N . CYS B 1 91 ? 7.727 15.188 -4.832 1 96.38 91 CYS B N 1
ATOM 2154 C CA . CYS B 1 91 ? 8.109 13.812 -5.133 1 96.38 91 CYS B CA 1
ATOM 2155 C C . CYS B 1 91 ? 7.074 13.133 -6.023 1 96.38 91 CYS B C 1
ATOM 2157 O O . CYS B 1 91 ? 7.43 12.43 -6.969 1 96.38 91 CYS B O 1
ATOM 2159 N N . VAL B 1 92 ? 5.805 13.391 -5.75 1 96 92 VAL B N 1
ATOM 2160 C CA . VAL B 1 92 ? 4.727 12.758 -6.5 1 96 92 VAL B CA 1
ATOM 2161 C C . VAL B 1 92 ? 4.645 13.367 -7.898 1 96 92 VAL B C 1
ATOM 2163 O O . VAL B 1 92 ? 4.465 12.656 -8.891 1 96 92 VAL B O 1
ATOM 2166 N N . ILE B 1 93 ? 4.832 14.633 -8.086 1 94.88 93 ILE B N 1
ATOM 2167 C CA . ILE B 1 93 ? 4.664 15.359 -9.336 1 94.88 93 ILE B CA 1
ATOM 2168 C C . ILE B 1 93 ? 5.832 15.047 -10.273 1 94.88 93 ILE B C 1
ATOM 2170 O O . ILE B 1 93 ? 5.629 14.781 -11.461 1 94.88 93 ILE B O 1
ATOM 2174 N N . ASP B 1 94 ? 7.035 15.07 -9.75 1 93.75 94 ASP B N 1
ATOM 2175 C CA . ASP B 1 94 ? 8.188 14.93 -10.641 1 93.75 94 ASP B CA 1
ATOM 2176 C C . ASP B 1 94 ? 8.68 13.484 -10.68 1 93.75 94 ASP B C 1
ATOM 2178 O O . ASP B 1 94 ? 9.672 13.18 -11.344 1 93.75 94 ASP B O 1
ATOM 2182 N N . SER B 1 95 ? 8.008 12.562 -9.961 1 89.94 95 SER B N 1
ATOM 2183 C CA . SER B 1 95 ? 8.258 11.125 -9.938 1 89.94 95 SER B CA 1
ATOM 2184 C C . SER B 1 95 ? 9.68 10.812 -9.484 1 89.94 95 SER B C 1
ATOM 2186 O O . SER B 1 95 ? 10.211 9.742 -9.789 1 89.94 95 SER B O 1
ATOM 2188 N N . SER B 1 96 ? 10.352 11.766 -8.742 1 87.5 96 SER B N 1
ATOM 2189 C CA . SER B 1 96 ? 11.688 11.523 -8.195 1 87.5 96 SER B CA 1
ATOM 2190 C C . SER B 1 96 ? 11.648 10.445 -7.113 1 87.5 96 SER B C 1
ATOM 2192 O O . SER B 1 96 ? 12.484 9.539 -7.105 1 87.5 96 SER B O 1
ATOM 2194 N N . GLU B 1 97 ? 10.75 10.492 -6.254 1 90.19 97 GLU B N 1
ATOM 2195 C CA . GLU B 1 97 ? 10.391 9.523 -5.223 1 90.19 97 GLU B CA 1
ATOM 2196 C C . GLU B 1 97 ? 8.875 9.438 -5.055 1 90.19 97 GLU B C 1
ATOM 2198 O O . GLU B 1 97 ? 8.328 9.914 -4.055 1 90.19 97 GLU B O 1
ATOM 2203 N N . PRO B 1 98 ? 8.289 8.781 -5.891 1 92 98 PRO B N 1
ATOM 2204 C CA . PRO B 1 98 ? 6.836 8.93 -6.027 1 92 98 PRO B CA 1
ATOM 2205 C C . PRO B 1 98 ? 6.066 8.219 -4.914 1 92 98 PRO B C 1
ATOM 2207 O O . PRO B 1 98 ? 4.84 8.336 -4.836 1 92 98 PRO B O 1
ATOM 2210 N N . PHE B 1 99 ? 6.777 7.492 -4.078 1 97.62 99 PHE B N 1
ATOM 2211 C CA . PHE B 1 99 ? 6.145 6.809 -2.955 1 97.62 99 PHE B CA 1
ATOM 2212 C C . PHE B 1 99 ? 7.137 6.609 -1.814 1 97.62 99 PHE B C 1
ATOM 2214 O O . PHE B 1 99 ? 8.344 6.48 -2.045 1 97.62 99 PHE B O 1
ATOM 2221 N N . CYS B 1 100 ? 6.688 6.695 -0.635 1 98.38 100 CYS B N 1
ATOM 2222 C CA . CYS B 1 100 ? 7.535 6.461 0.529 1 98.38 100 CYS B CA 1
ATOM 2223 C C . CYS B 1 100 ? 8.023 5.02 0.565 1 98.38 100 CYS B C 1
ATOM 2225 O O . CYS B 1 100 ? 7.219 4.086 0.582 1 98.38 100 CYS B O 1
ATOM 2227 N N . VAL B 1 101 ? 9.336 4.816 0.708 1 98.44 101 VAL B N 1
ATOM 2228 C CA . VAL B 1 101 ? 9.945 3.492 0.696 1 98.44 101 VAL B CA 1
ATOM 2229 C C . VAL B 1 101 ? 9.398 2.662 1.855 1 98.44 101 VAL B C 1
ATOM 2231 O O . VAL B 1 101 ? 9.008 1.504 1.671 1 98.44 101 VAL B O 1
ATOM 2234 N N . CYS B 1 102 ? 9.328 3.275 2.988 1 98.75 102 CYS B N 1
ATOM 2235 C CA . CYS B 1 102 ? 8.883 2.551 4.172 1 98.75 102 CYS B CA 1
ATOM 2236 C C . CYS B 1 102 ? 7.383 2.271 4.113 1 98.75 102 CYS B C 1
ATOM 2238 O O . CYS B 1 102 ? 6.918 1.243 4.605 1 98.75 102 CYS B O 1
ATOM 2240 N N . ALA B 1 103 ? 6.555 3.205 3.555 1 98.69 103 ALA B N 1
ATOM 2241 C CA . ALA B 1 103 ? 5.137 2.92 3.344 1 98.69 103 ALA B CA 1
ATOM 2242 C C . ALA B 1 103 ? 4.949 1.753 2.381 1 98.69 103 ALA B C 1
ATOM 2244 O O . ALA B 1 103 ? 4.094 0.892 2.596 1 98.69 103 ALA B O 1
ATOM 2245 N N . MET B 1 104 ? 5.77 1.715 1.241 1 98.31 104 MET B N 1
ATOM 2246 C CA . MET B 1 104 ? 5.746 0.593 0.307 1 98.31 104 MET B CA 1
ATOM 2247 C C . MET B 1 104 ? 6.031 -0.721 1.027 1 98.31 104 MET B C 1
ATOM 2249 O O . MET B 1 104 ? 5.285 -1.691 0.875 1 98.31 104 MET B O 1
ATOM 2253 N N . LEU B 1 105 ? 7.117 -0.744 1.858 1 98.62 105 LEU B N 1
ATOM 2254 C CA . LEU B 1 105 ? 7.527 -1.977 2.521 1 98.62 105 LEU B CA 1
ATOM 2255 C C . LEU B 1 105 ? 6.562 -2.336 3.646 1 98.62 105 LEU B C 1
ATOM 2257 O O . LEU B 1 105 ? 6.363 -3.518 3.945 1 98.62 105 LEU B O 1
ATOM 2261 N N . ALA B 1 106 ? 5.898 -1.319 4.262 1 98.56 106 ALA B N 1
ATOM 2262 C CA . ALA B 1 106 ? 4.898 -1.56 5.297 1 98.56 106 ALA B CA 1
ATOM 2263 C C . ALA B 1 106 ? 3.734 -2.383 4.754 1 98.56 106 ALA B C 1
ATOM 2265 O O . ALA B 1 106 ? 3.139 -3.182 5.48 1 98.56 106 ALA B O 1
ATOM 2266 N N . SER B 1 107 ? 3.367 -2.246 3.508 1 97.5 107 SER B N 1
ATOM 2267 C CA . SER B 1 107 ? 2.305 -3.041 2.9 1 97.5 107 SER B CA 1
ATOM 2268 C C . SER B 1 107 ? 2.641 -4.527 2.926 1 97.5 107 SER B C 1
ATOM 2270 O O . SER B 1 107 ? 1.743 -5.371 2.902 1 97.5 107 SER B O 1
ATOM 2272 N N . GLU B 1 108 ? 3.959 -4.852 3.031 1 97.44 108 GLU B N 1
ATOM 2273 C CA . GLU B 1 108 ? 4.441 -6.23 2.996 1 97.44 108 GLU B CA 1
ATOM 2274 C C . GLU B 1 108 ? 5.027 -6.645 4.344 1 97.44 108 GLU B C 1
ATOM 2276 O O . GLU B 1 108 ? 5.895 -7.516 4.406 1 97.44 108 GLU B O 1
ATOM 2281 N N . MET B 1 109 ? 4.582 -6.051 5.414 1 97.19 109 MET B N 1
ATOM 2282 C CA . MET B 1 109 ? 5.195 -6.18 6.73 1 97.19 109 MET B CA 1
ATOM 2283 C C . MET B 1 109 ? 5.34 -7.648 7.125 1 97.19 109 MET B C 1
ATOM 2285 O O . MET B 1 109 ? 6.363 -8.047 7.684 1 97.19 109 MET B O 1
ATOM 2289 N N . GLN B 1 110 ? 4.414 -8.523 6.781 1 92.69 110 GLN B N 1
ATOM 2290 C CA . GLN B 1 110 ? 4.367 -9.922 7.207 1 92.69 110 GLN B CA 1
ATOM 2291 C C . GLN B 1 110 ? 5.453 -10.742 6.523 1 92.69 110 GLN B C 1
ATOM 2293 O O . GLN B 1 110 ? 5.789 -11.836 6.973 1 92.69 110 GLN B O 1
ATOM 2298 N N . MET B 1 111 ? 6 -10.195 5.484 1 94.94 111 MET B N 1
ATOM 2299 C CA . MET B 1 111 ? 6.938 -10.977 4.68 1 94.94 111 MET B CA 1
ATOM 2300 C C . MET B 1 111 ? 8.359 -10.453 4.848 1 94.94 111 MET B C 1
ATOM 2302 O O . MET B 1 111 ? 9.312 -11.07 4.355 1 94.94 111 MET B O 1
ATOM 2306 N N . LEU B 1 112 ? 8.578 -9.383 5.535 1 97.94 112 LEU B N 1
ATOM 2307 C CA . LEU B 1 112 ? 9.875 -8.719 5.609 1 97.94 112 LEU B CA 1
ATOM 2308 C C . LEU B 1 112 ? 10.789 -9.414 6.617 1 97.94 112 LEU B C 1
ATOM 2310 O O . LEU B 1 112 ? 10.328 -9.867 7.668 1 97.94 112 LEU B O 1
ATOM 2314 N N . PRO B 1 113 ? 12.055 -9.461 6.34 1 97.94 113 PRO B N 1
ATOM 2315 C CA . PRO B 1 113 ? 12.992 -9.812 7.406 1 97.94 113 PRO B CA 1
ATOM 2316 C C . PRO B 1 113 ? 12.883 -8.898 8.617 1 97.94 113 PRO B C 1
ATOM 2318 O O . PRO B 1 113 ? 12.609 -7.703 8.469 1 97.94 113 PRO B O 1
ATOM 2321 N N . ASP B 1 114 ? 13.164 -9.453 9.781 1 97.88 114 ASP B N 1
ATOM 2322 C CA . ASP B 1 114 ? 12.961 -8.758 11.047 1 97.88 114 ASP B CA 1
ATOM 2323 C C . ASP B 1 114 ? 13.703 -7.422 11.062 1 97.88 114 ASP B C 1
ATOM 2325 O O . ASP B 1 114 ? 13.18 -6.418 11.555 1 97.88 114 ASP B O 1
ATOM 2329 N N . GLU B 1 115 ? 14.852 -7.426 10.547 1 97.38 115 GLU B N 1
ATOM 2330 C CA . GLU B 1 115 ? 15.664 -6.211 10.594 1 97.38 115 GLU B CA 1
ATOM 2331 C C . GLU B 1 115 ? 15.055 -5.113 9.727 1 97.38 115 GLU B C 1
ATOM 2333 O O . GLU B 1 115 ? 15.055 -3.939 10.109 1 97.38 115 GLU B O 1
ATOM 2338 N N . VAL B 1 116 ? 14.539 -5.492 8.562 1 98.62 116 VAL B N 1
ATOM 2339 C CA . VAL B 1 116 ? 13.883 -4.535 7.68 1 98.62 116 VAL B CA 1
ATOM 2340 C C . VAL B 1 116 ? 12.594 -4.035 8.32 1 98.62 116 VAL B C 1
ATOM 2342 O O . VAL B 1 116 ? 12.344 -2.828 8.383 1 98.62 116 VAL B O 1
ATOM 2345 N N . ALA B 1 117 ? 11.844 -4.957 8.914 1 98.62 117 ALA B N 1
ATOM 2346 C CA . ALA B 1 117 ? 10.57 -4.621 9.562 1 98.62 117 ALA B CA 1
ATOM 2347 C C . ALA B 1 117 ? 10.789 -3.643 10.711 1 98.62 117 ALA B C 1
ATOM 2349 O O . ALA B 1 117 ? 10 -2.713 10.898 1 98.62 117 ALA B O 1
ATOM 2350 N N . ARG B 1 118 ? 11.836 -3.844 11.43 1 98.5 118 ARG B N 1
ATOM 2351 C CA . ARG B 1 118 ? 12.148 -2.969 12.555 1 98.5 118 ARG B CA 1
ATOM 2352 C C . ARG B 1 118 ? 12.414 -1.542 12.086 1 98.5 118 ARG B C 1
ATOM 2354 O O . ARG B 1 118 ? 11.961 -0.583 12.711 1 98.5 118 ARG B O 1
ATOM 2361 N N . GLN B 1 119 ? 13.094 -1.462 11 1 98.69 119 GLN B N 1
ATOM 2362 C CA . GLN B 1 119 ? 13.414 -0.139 10.477 1 98.69 119 GLN B CA 1
ATOM 2363 C C . GLN B 1 119 ? 12.18 0.551 9.922 1 98.69 119 GLN B C 1
ATOM 2365 O O . GLN B 1 119 ? 12.016 1.765 10.07 1 98.69 119 GLN B O 1
ATOM 2370 N N . VAL B 1 120 ? 11.375 -0.172 9.305 1 98.81 120 VAL B N 1
ATOM 2371 C CA . VAL B 1 120 ? 10.117 0.362 8.797 1 98.81 120 VAL B CA 1
ATOM 2372 C C . VAL B 1 120 ? 9.273 0.889 9.961 1 98.81 120 VAL B C 1
ATOM 2374 O O . VAL B 1 120 ? 8.758 2.008 9.906 1 98.81 120 VAL B O 1
ATOM 2377 N N . ARG B 1 121 ? 9.156 0.063 11.062 1 98.75 121 ARG B N 1
ATOM 2378 C CA . ARG B 1 121 ? 8.414 0.492 12.242 1 98.75 121 ARG B CA 1
ATOM 2379 C C . ARG B 1 121 ? 9.023 1.756 12.844 1 98.75 121 ARG B C 1
ATOM 2381 O O . ARG B 1 121 ? 8.297 2.674 13.234 1 98.75 121 ARG B O 1
ATOM 2388 N N . LEU B 1 122 ? 10.352 1.77 12.844 1 98.56 122 LEU B N 1
ATOM 2389 C CA . LEU B 1 122 ? 11.039 2.941 13.375 1 98.56 122 LEU B CA 1
ATOM 2390 C C . LEU B 1 122 ? 10.68 4.191 12.578 1 98.56 122 LEU B C 1
ATOM 2392 O O . LEU B 1 122 ? 10.477 5.262 13.148 1 98.56 122 LEU B O 1
ATOM 2396 N N . HIS B 1 123 ? 10.633 4.074 11.266 1 98.81 123 HIS B N 1
ATOM 2397 C CA . HIS B 1 123 ? 10.266 5.207 10.422 1 98.81 123 HIS B CA 1
ATOM 2398 C C . HIS B 1 123 ? 8.867 5.719 10.773 1 98.81 123 HIS B C 1
ATOM 2400 O O . HIS B 1 123 ? 8.672 6.922 10.961 1 98.81 123 HIS B O 1
ATOM 2406 N N . PHE B 1 124 ? 7.871 4.836 10.898 1 98.88 124 PHE B N 1
ATOM 2407 C CA . PHE B 1 124 ? 6.504 5.227 11.219 1 98.88 124 PHE B CA 1
ATOM 2408 C C . PHE B 1 124 ? 6.438 5.895 12.586 1 98.88 124 PHE B C 1
ATOM 2410 O O . PHE B 1 124 ? 5.773 6.922 12.758 1 98.88 124 PHE B O 1
ATOM 2417 N N . GLN B 1 125 ? 7.168 5.316 13.516 1 98.62 125 GLN B N 1
ATOM 2418 C CA . GLN B 1 125 ? 7.184 5.852 14.867 1 98.62 125 GLN B CA 1
ATOM 2419 C C . GLN B 1 125 ? 7.844 7.227 14.906 1 98.62 125 GLN B C 1
ATOM 2421 O O . GLN B 1 125 ? 7.293 8.172 15.484 1 98.62 125 GLN B O 1
ATOM 2426 N N . SER B 1 126 ? 9.016 7.359 14.281 1 98.5 126 SER B N 1
ATOM 2427 C CA . SER B 1 126 ? 9.758 8.617 14.289 1 98.5 126 SER B CA 1
ATOM 2428 C C . SER B 1 126 ? 8.992 9.711 13.562 1 98.5 126 SER B C 1
ATOM 2430 O O . SER B 1 126 ? 8.984 10.867 14 1 98.5 126 SER B O 1
ATOM 2432 N N . LEU B 1 127 ? 8.344 9.336 12.461 1 98.81 127 LEU B N 1
ATOM 2433 C CA . LEU B 1 127 ? 7.551 10.305 11.711 1 98.81 127 LEU B CA 1
ATOM 2434 C C . LEU B 1 127 ? 6.375 10.805 12.539 1 98.81 127 LEU B C 1
ATOM 2436 O O . LEU B 1 127 ? 6.117 12.008 12.602 1 98.81 127 LEU B O 1
ATOM 2440 N N . ALA B 1 128 ? 5.691 9.883 13.203 1 98.81 128 ALA B N 1
ATOM 2441 C CA . ALA B 1 128 ? 4.57 10.266 14.062 1 98.81 128 ALA B CA 1
ATOM 2442 C C . ALA B 1 128 ? 5.035 11.156 15.211 1 98.81 128 ALA B C 1
ATOM 2444 O O . ALA B 1 128 ? 4.359 12.117 15.57 1 98.81 128 ALA B O 1
ATOM 2445 N N . GLU B 1 129 ? 6.156 10.828 15.758 1 98.62 129 GLU B N 1
ATOM 2446 C CA . GLU B 1 129 ? 6.703 11.625 16.844 1 98.62 129 GLU B CA 1
ATOM 2447 C C . GLU B 1 129 ? 7.047 13.039 16.391 1 98.62 129 GLU B C 1
ATOM 2449 O O . GLU B 1 129 ? 6.777 14.016 17.094 1 98.62 129 GLU B O 1
ATOM 2454 N N . TRP B 1 130 ? 7.621 13.109 15.273 1 98.75 130 TRP B N 1
ATOM 2455 C CA . TRP B 1 130 ? 7.957 14.414 14.727 1 98.75 130 TRP B CA 1
ATOM 2456 C C . TRP B 1 130 ? 6.699 15.242 14.469 1 98.75 130 TRP B C 1
ATOM 2458 O O . TRP B 1 130 ? 6.605 16.391 14.891 1 98.75 130 TRP B O 1
ATOM 2468 N N . LEU B 1 131 ? 5.746 14.648 13.773 1 98.75 131 LEU B N 1
ATOM 2469 C CA . LEU B 1 131 ? 4.496 15.336 13.484 1 98.75 131 LEU B CA 1
ATOM 2470 C C . LEU B 1 131 ? 3.799 15.766 14.773 1 98.75 131 LEU B C 1
ATOM 2472 O O . LEU B 1 131 ? 3.238 16.859 14.844 1 98.75 131 LEU B O 1
ATOM 2476 N N . ALA B 1 132 ? 3.803 14.828 15.773 1 98.81 132 ALA B N 1
ATOM 2477 C CA . ALA B 1 132 ? 3.205 15.172 17.062 1 98.81 132 ALA B CA 1
ATOM 2478 C C . ALA B 1 132 ? 3.871 16.406 17.672 1 98.81 132 ALA B C 1
ATOM 2480 O O . ALA B 1 132 ? 3.193 17.266 18.234 1 98.81 132 ALA B O 1
ATOM 2481 N N . SER B 1 133 ? 5.145 16.5 17.547 1 98.62 133 SER B N 1
ATOM 2482 C CA . SER B 1 133 ? 5.867 17.641 18.078 1 98.62 133 SER B CA 1
ATOM 2483 C C . SER B 1 133 ? 5.508 18.922 17.344 1 98.62 133 SER B C 1
ATOM 2485 O O . SER B 1 133 ? 5.348 19.984 17.953 1 98.62 133 SER B O 1
ATOM 2487 N N . VAL B 1 134 ? 5.43 18.859 16.031 1 98.56 134 VAL B N 1
ATOM 2488 C CA . VAL B 1 134 ? 5.035 20 15.203 1 98.56 134 VAL B CA 1
ATOM 2489 C C . VAL B 1 134 ? 3.629 20.453 15.586 1 98.56 134 VAL B C 1
ATOM 2491 O O . VAL B 1 134 ? 3.391 21.641 15.797 1 98.56 134 VAL B O 1
ATOM 2494 N N . LEU B 1 135 ? 2.695 19.469 15.727 1 98.69 135 LEU B N 1
ATOM 2495 C CA . LEU B 1 135 ? 1.302 19.766 16.047 1 98.69 135 LEU B CA 1
ATOM 2496 C C . LEU B 1 135 ? 1.178 20.359 17.453 1 98.69 135 LEU B C 1
ATOM 2498 O O . LEU B 1 135 ? 0.41 21.297 17.656 1 98.69 135 LEU B O 1
ATOM 2502 N N . LYS B 1 136 ? 1.909 19.781 18.391 1 98.5 136 LYS B N 1
ATOM 2503 C CA . LYS B 1 136 ? 1.908 20.297 19.75 1 98.5 136 LYS B CA 1
ATOM 2504 C C . LYS B 1 136 ? 2.396 21.75 19.781 1 98.5 136 LYS B C 1
ATOM 2506 O O . LYS B 1 136 ? 1.761 22.609 20.406 1 98.5 136 LYS B O 1
ATOM 2511 N N . SER B 1 137 ? 3.555 21.984 19.156 1 97.81 137 SER B N 1
ATOM 2512 C CA . SER B 1 137 ? 4.098 23.344 19.109 1 97.81 137 SER B CA 1
ATOM 2513 C C . SER B 1 137 ? 3.109 24.297 18.453 1 97.81 137 SER B C 1
ATOM 2515 O O . SER B 1 137 ? 2.918 25.422 18.938 1 97.81 137 SER B O 1
ATOM 2517 N N . GLY B 1 138 ? 2.498 23.906 17.328 1 97.88 138 GLY B N 1
ATOM 2518 C CA . GLY B 1 138 ? 1.503 24.719 16.656 1 97.88 138 GLY B CA 1
ATOM 2519 C C . GLY B 1 138 ? 0.291 25.016 17.531 1 97.88 138 GLY B C 1
ATOM 2520 O O . GLY B 1 138 ? -0.252 26.125 17.484 1 97.88 138 GLY B O 1
ATOM 2521 N N . GLU B 1 139 ? -0.183 23.953 18.234 1 98 139 GLU B N 1
ATOM 2522 C CA . GLU B 1 139 ? -1.305 24.172 19.141 1 98 139 GLU B CA 1
ATOM 2523 C C . GLU B 1 139 ? -0.942 25.156 20.25 1 98 139 GLU B C 1
ATOM 2525 O O . GLU B 1 139 ? -1.73 26.047 20.562 1 98 139 GLU B O 1
ATOM 2530 N N . GLU B 1 140 ? 0.21 25.078 20.781 1 96.88 140 GLU B N 1
ATOM 2531 C CA . GLU B 1 140 ? 0.684 25.969 21.844 1 96.88 140 GLU B CA 1
ATOM 2532 C C . GLU B 1 140 ? 0.794 27.406 21.344 1 96.88 140 GLU B C 1
ATOM 2534 O O . GLU B 1 140 ? 0.591 28.344 22.109 1 96.88 140 GLU B O 1
ATOM 2539 N N . GLN B 1 141 ? 1.047 27.562 20.125 1 96.69 141 GLN B N 1
ATOM 2540 C CA . GLN B 1 141 ? 1.206 28.891 19.547 1 96.69 141 GLN B CA 1
ATOM 2541 C C . GLN B 1 141 ? -0.122 29.422 19.016 1 96.69 141 GLN B C 1
ATOM 2543 O O . GLN B 1 141 ? -0.191 30.547 18.5 1 96.69 141 GLN B O 1
ATOM 2548 N N . GLY B 1 142 ? -1.078 28.656 19.031 1 96.62 142 GLY B N 1
ATOM 2549 C CA . GLY B 1 142 ? -2.395 29.047 18.562 1 96.62 142 GLY B CA 1
ATOM 2550 C C . GLY B 1 142 ? -2.537 28.953 17.047 1 96.62 142 GLY B C 1
ATOM 2551 O O . GLY B 1 142 ? -3.502 29.469 16.469 1 96.62 142 GLY B O 1
ATOM 2552 N N . ALA B 1 143 ? -1.592 28.25 16.453 1 97.44 143 ALA B N 1
ATOM 2553 C CA . ALA B 1 143 ? -1.586 28.141 15 1 97.44 143 ALA B CA 1
ATOM 2554 C C . ALA B 1 143 ? -2.441 26.969 14.531 1 97.44 143 ALA B C 1
ATOM 2556 O O . ALA B 1 143 ? -2.93 26.969 13.398 1 97.44 143 ALA B O 1
ATOM 2557 N N . PHE B 1 144 ? -2.537 25.984 15.297 1 97.94 144 PHE B N 1
ATOM 2558 C CA . PHE B 1 144 ? -3.367 24.828 15.016 1 97.94 144 PHE B CA 1
ATOM 2559 C C . PHE B 1 144 ? -4.441 24.656 16.078 1 97.94 144 PHE B C 1
ATOM 2561 O O . PHE B 1 144 ? -4.223 24.984 17.25 1 97.94 144 PHE B O 1
ATOM 2568 N N . GLN B 1 145 ? -5.641 24.25 15.742 1 97.12 145 GLN B N 1
ATOM 2569 C CA . GLN B 1 145 ? -6.699 23.766 16.625 1 97.12 145 GLN B CA 1
ATOM 2570 C C . GLN B 1 145 ? -6.914 22.266 16.469 1 97.12 145 GLN B C 1
ATOM 2572 O O . GLN B 1 145 ? -7.266 21.797 15.391 1 97.12 145 GLN B O 1
ATOM 2577 N N . LEU B 1 146 ? -6.633 21.531 17.531 1 96.06 146 LEU B N 1
ATOM 2578 C CA . LEU B 1 146 ? -6.727 20.078 17.5 1 96.06 146 LEU B CA 1
ATOM 2579 C C . LEU B 1 146 ? -7.941 19.578 18.281 1 96.06 146 LEU B C 1
ATOM 2581 O O . LEU B 1 146 ? -8.211 20.062 19.391 1 96.06 146 LEU B O 1
ATOM 2585 N N . ASP B 1 147 ? -8.758 18.641 17.703 1 93.56 147 ASP B N 1
ATOM 2586 C CA . ASP B 1 147 ? -9.906 18.031 18.359 1 93.56 147 ASP B CA 1
ATOM 2587 C C . ASP B 1 147 ? -9.484 16.812 19.172 1 93.56 147 ASP B C 1
ATOM 2589 O O . ASP B 1 147 ? -10.266 16.312 19.984 1 93.56 147 ASP B O 1
ATOM 2593 N N . VAL B 1 148 ? -8.25 16.328 19.016 1 97.19 148 VAL B N 1
ATOM 2594 C CA . VAL B 1 148 ? -7.664 15.195 19.719 1 97.19 148 VAL B CA 1
ATOM 2595 C C . VAL B 1 148 ? -6.227 15.523 20.125 1 97.19 148 VAL B C 1
ATOM 2597 O O . VAL B 1 148 ? -5.715 16.594 19.812 1 97.19 148 VAL B O 1
ATOM 2600 N N . SER B 1 149 ? -5.562 14.625 20.906 1 98.06 149 SER B N 1
ATOM 2601 C CA . SER B 1 149 ? -4.195 14.898 21.328 1 98.06 149 SER B CA 1
ATOM 2602 C C . SER B 1 149 ? -3.258 15.039 20.141 1 98.06 149 SER B C 1
ATOM 2604 O O . SER B 1 149 ? -3.543 14.523 19.047 1 98.06 149 SER B O 1
ATOM 2606 N N . PRO B 1 150 ? -2.178 15.773 20.312 1 98.44 150 PRO B N 1
ATOM 2607 C CA . PRO B 1 150 ? -1.189 15.891 19.234 1 98.44 150 PRO B CA 1
ATOM 2608 C C . PRO B 1 150 ? -0.725 14.523 18.719 1 98.44 150 PRO B C 1
ATOM 2610 O O . PRO B 1 150 ? -0.512 14.359 17.516 1 98.44 150 PRO B O 1
ATOM 2613 N N . GLY B 1 151 ? -0.521 13.547 19.594 1 98.62 151 GLY B N 1
ATOM 2614 C CA . GLY B 1 151 ? -0.128 12.211 19.188 1 98.62 151 GLY B CA 1
ATOM 2615 C C . GLY B 1 151 ? -1.158 11.531 18.297 1 98.62 151 GLY B C 1
ATOM 2616 O O . GLY B 1 151 ? -0.809 10.898 17.297 1 98.62 151 GLY B O 1
ATOM 2617 N N . GLU B 1 152 ? -2.465 11.641 18.688 1 98.12 152 GLU B N 1
ATOM 2618 C CA . GLU B 1 152 ? -3.535 11.062 17.875 1 98.12 152 GLU B CA 1
ATOM 2619 C C . GLU B 1 152 ? -3.621 11.742 16.516 1 98.12 152 GLU B C 1
ATOM 2621 O O . GLU B 1 152 ? -3.756 11.07 15.492 1 98.12 152 GLU B O 1
ATOM 2626 N N . GLU B 1 153 ? -3.543 13.102 16.531 1 98.31 153 GLU B N 1
ATOM 2627 C CA . GLU B 1 153 ? -3.598 13.836 15.266 1 98.31 153 GLU B CA 1
ATOM 2628 C C . GLU B 1 153 ? -2.408 13.492 14.375 1 98.31 153 GLU B C 1
ATOM 2630 O O . GLU B 1 153 ? -2.533 13.469 13.148 1 98.31 153 GLU B O 1
ATOM 2635 N N . ALA B 1 154 ? -1.23 13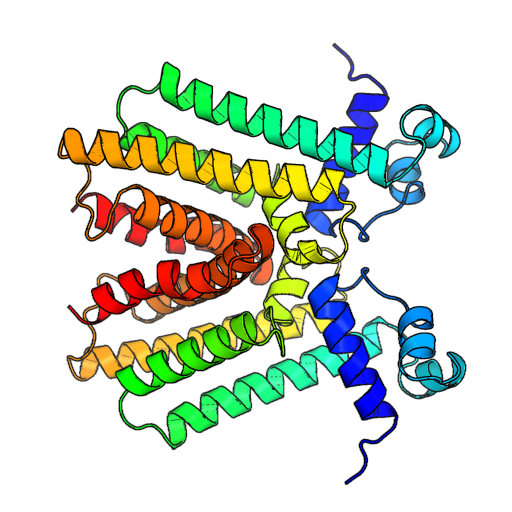.273 14.992 1 98.81 154 ALA B N 1
ATOM 2636 C CA . ALA B 1 154 ? -0.045 12.875 14.234 1 98.81 154 ALA B CA 1
ATOM 2637 C C . ALA B 1 154 ? -0.268 11.555 13.516 1 98.81 154 ALA B C 1
ATOM 2639 O O . ALA B 1 154 ? 0.098 11.406 12.352 1 98.81 154 ALA B O 1
ATOM 2640 N N . GLN B 1 155 ? -0.868 10.562 14.203 1 98.75 155 GLN B N 1
ATOM 2641 C CA . GLN B 1 155 ? -1.17 9.273 13.578 1 98.75 155 GLN B CA 1
ATOM 2642 C C . GLN B 1 155 ? -2.145 9.445 12.414 1 98.75 155 GLN B C 1
ATOM 2644 O O . GLN B 1 155 ? -2.006 8.781 11.383 1 98.75 155 GLN B O 1
ATOM 2649 N N . ILE B 1 156 ? -3.162 10.336 12.555 1 98.56 156 ILE B N 1
ATOM 2650 C CA . ILE B 1 156 ? -4.117 10.633 11.492 1 98.56 156 ILE B CA 1
ATOM 2651 C C . ILE B 1 156 ? -3.383 11.203 10.281 1 98.56 156 ILE B C 1
ATOM 2653 O O . ILE B 1 156 ? -3.623 10.789 9.148 1 98.56 156 ILE B O 1
ATOM 2657 N N . LEU B 1 157 ? -2.424 12.133 10.508 1 98.69 157 LEU B N 1
ATOM 2658 C CA . LEU B 1 157 ? -1.707 12.773 9.414 1 98.69 157 LEU B CA 1
ATOM 2659 C C . LEU B 1 157 ? -0.765 11.789 8.734 1 98.69 157 LEU B C 1
ATOM 2661 O O . LEU B 1 157 ? -0.617 11.812 7.508 1 98.69 157 LEU B O 1
ATOM 2665 N N . VAL B 1 158 ? -0.051 10.891 9.492 1 98.88 158 VAL B N 1
ATOM 2666 C CA . VAL B 1 158 ? 0.786 9.852 8.891 1 98.88 158 VAL B CA 1
ATOM 2667 C C . VAL B 1 158 ? -0.047 9.008 7.934 1 98.88 158 VAL B C 1
ATOM 2669 O O . VAL B 1 158 ? 0.333 8.812 6.777 1 98.88 158 VAL B O 1
ATOM 2672 N N . ALA B 1 159 ? -1.216 8.516 8.422 1 98.75 159 ALA B N 1
ATOM 2673 C CA . ALA B 1 159 ? -2.096 7.676 7.613 1 98.75 159 ALA B CA 1
ATOM 2674 C C . ALA B 1 159 ? -2.617 8.438 6.395 1 98.75 159 ALA B C 1
ATOM 2676 O O . ALA B 1 159 ? -2.701 7.875 5.297 1 98.75 159 ALA B O 1
ATOM 2677 N N . SER B 1 160 ? -2.938 9.727 6.566 1 98.69 160 SER B N 1
ATOM 2678 C CA . SER B 1 160 ? -3.457 10.539 5.473 1 98.69 160 SER B CA 1
ATOM 2679 C C . SER B 1 160 ? -2.406 10.742 4.387 1 98.69 160 SER B C 1
ATOM 2681 O O . SER B 1 160 ? -2.711 10.648 3.195 1 98.69 160 SER B O 1
ATOM 2683 N N . VAL B 1 161 ? -1.176 11.047 4.777 1 98.75 161 VAL B N 1
ATOM 2684 C CA . VAL B 1 161 ? -0.097 11.258 3.82 1 98.75 161 VAL B CA 1
ATOM 2685 C C . VAL B 1 161 ? 0.159 9.977 3.033 1 98.75 161 VAL B C 1
ATOM 2687 O O . VAL B 1 161 ? 0.168 9.992 1.8 1 98.75 161 VAL B O 1
ATOM 2690 N N . HIS B 1 162 ? 0.334 8.875 3.688 1 98.81 162 HIS B N 1
ATOM 2691 C CA . HIS B 1 162 ? 0.62 7.613 3.012 1 98.81 162 HIS B CA 1
ATOM 2692 C C . HIS B 1 162 ? -0.58 7.141 2.197 1 98.81 162 HIS B C 1
ATOM 2694 O O . HIS B 1 162 ? -0.416 6.566 1.118 1 98.81 162 HIS B O 1
ATOM 2700 N N . GLY B 1 163 ? -1.838 7.332 2.717 1 98.81 163 GLY B N 1
ATOM 2701 C CA . GLY B 1 163 ? -3.029 7.035 1.938 1 98.81 163 GLY B CA 1
ATOM 2702 C C . GLY B 1 163 ? -3.152 7.887 0.688 1 98.81 163 GLY B C 1
ATOM 2703 O O . GLY B 1 163 ? -3.596 7.406 -0.356 1 98.81 163 GLY B O 1
ATOM 2704 N N . ALA B 1 164 ? -2.793 9.188 0.794 1 98.81 164 ALA B N 1
ATOM 2705 C CA . ALA B 1 164 ? -2.84 10.086 -0.352 1 98.81 164 ALA B CA 1
ATOM 2706 C C . ALA B 1 164 ? -1.809 9.695 -1.404 1 98.81 164 ALA B C 1
ATOM 2708 O O . ALA B 1 164 ? -2.082 9.758 -2.605 1 98.81 164 ALA B O 1
ATOM 2709 N N . LEU B 1 165 ? -0.582 9.344 -0.953 1 98.69 165 LEU B N 1
ATOM 2710 C CA . LEU B 1 165 ? 0.416 8.828 -1.882 1 98.69 165 LEU B CA 1
ATOM 2711 C C . LEU B 1 165 ? -0.118 7.609 -2.627 1 98.69 165 LEU B C 1
ATOM 2713 O O . LEU B 1 165 ? 0.035 7.508 -3.848 1 98.69 165 LEU B O 1
ATOM 2717 N N . LEU B 1 166 ? -0.764 6.719 -1.93 1 98.75 166 LEU B N 1
ATOM 2718 C CA . LEU B 1 166 ? -1.296 5.484 -2.502 1 98.75 166 LEU B CA 1
ATOM 2719 C C . LEU B 1 166 ? -2.406 5.785 -3.502 1 98.75 166 LEU B C 1
ATOM 2721 O O . LEU B 1 166 ? -2.443 5.203 -4.59 1 98.75 166 LEU B O 1
ATOM 2725 N N . SER B 1 167 ? -3.352 6.684 -3.146 1 98.75 167 SER B N 1
ATOM 2726 C CA . SER B 1 167 ? -4.434 7.066 -4.047 1 98.75 167 SER B CA 1
ATOM 2727 C C . SER B 1 167 ? -3.895 7.715 -5.316 1 98.75 167 SER B C 1
ATOM 2729 O O . SER B 1 167 ? -4.363 7.414 -6.418 1 98.75 167 SER B O 1
ATOM 2731 N N . ALA B 1 168 ? -2.902 8.656 -5.156 1 98.5 168 ALA B N 1
ATOM 2732 C CA . ALA B 1 168 ? -2.287 9.297 -6.312 1 98.5 168 ALA B CA 1
ATOM 2733 C C . ALA B 1 168 ? -1.665 8.266 -7.25 1 98.5 168 ALA B C 1
ATOM 2735 O O . ALA B 1 168 ? -1.822 8.352 -8.469 1 98.5 168 ALA B O 1
ATOM 2736 N N . ARG B 1 169 ? -1.021 7.285 -6.727 1 98.12 169 ARG B N 1
ATOM 2737 C CA . ARG B 1 169 ? -0.39 6.227 -7.508 1 98.12 169 ARG B CA 1
ATOM 2738 C C . ARG B 1 169 ? -1.437 5.344 -8.18 1 98.12 169 ARG B C 1
ATOM 2740 O O . ARG B 1 169 ? -1.335 5.051 -9.375 1 98.12 169 ARG B O 1
ATOM 2747 N N . ALA B 1 170 ? -2.455 4.898 -7.422 1 98.31 170 ALA B N 1
ATOM 2748 C CA . ALA B 1 170 ? -3.477 3.988 -7.934 1 98.31 170 ALA B CA 1
ATOM 2749 C C . ALA B 1 170 ? -4.207 4.594 -9.125 1 98.31 170 ALA B C 1
ATOM 2751 O O . ALA B 1 170 ? -4.516 3.896 -10.094 1 98.31 170 ALA B O 1
ATOM 2752 N N . LEU B 1 171 ? -4.41 5.891 -9.039 1 98.44 171 LEU B N 1
ATOM 2753 C CA . LEU B 1 171 ? -5.262 6.52 -10.039 1 98.44 171 LEU B CA 1
ATOM 2754 C C . LEU B 1 171 ? -4.426 7.305 -11.047 1 98.44 171 LEU B C 1
ATOM 2756 O O . LEU B 1 171 ? -4.969 7.902 -11.977 1 98.44 171 LEU B O 1
ATOM 2760 N N . GLY B 1 172 ? -3.084 7.289 -10.906 1 96.88 172 GLY B N 1
ATOM 2761 C CA . GLY B 1 172 ? -2.207 7.996 -11.828 1 96.88 172 GLY B CA 1
ATOM 2762 C C . GLY B 1 172 ? -2.477 9.492 -11.875 1 96.88 172 GLY B C 1
ATOM 2763 O O . GLY B 1 172 ? -2.449 10.094 -12.953 1 96.88 172 GLY B O 1
ATOM 2764 N N . ASP B 1 173 ? -2.809 10.094 -10.781 1 97.44 173 ASP B N 1
ATOM 2765 C CA . ASP B 1 173 ? -3.166 11.5 -10.688 1 97.44 173 ASP B CA 1
ATOM 2766 C C . ASP B 1 173 ? -2.463 12.172 -9.5 1 97.44 173 ASP B C 1
ATOM 2768 O O . ASP B 1 173 ? -2.961 12.133 -8.375 1 97.44 173 ASP B O 1
ATOM 2772 N N . ALA B 1 174 ? -1.253 12.859 -9.781 1 97.06 174 ALA B N 1
ATOM 2773 C CA . ALA B 1 174 ? -0.42 13.484 -8.758 1 97.06 174 ALA B CA 1
ATOM 2774 C C . ALA B 1 174 ? -1.191 14.57 -8.008 1 97.06 174 ALA B C 1
ATOM 2776 O O . ALA B 1 174 ? -0.909 14.852 -6.844 1 97.06 174 ALA B O 1
ATOM 2777 N N . LYS B 1 175 ? -2.221 15.211 -8.562 1 96.94 175 LYS B N 1
ATOM 2778 C CA . LYS B 1 175 ? -2.957 16.312 -7.953 1 96.94 175 LYS B CA 1
ATOM 2779 C C . LYS B 1 175 ? -3.816 15.828 -6.789 1 96.94 175 LYS B C 1
ATOM 2781 O O . LYS B 1 175 ? -4.234 16.625 -5.945 1 96.94 175 LYS B O 1
ATOM 2786 N N . LEU B 1 176 ? -4.121 14.484 -6.781 1 97.94 176 LEU B N 1
ATOM 2787 C CA . LEU B 1 176 ? -4.949 13.922 -5.719 1 97.94 176 LEU B CA 1
ATOM 2788 C C . LEU B 1 176 ? -4.266 14.07 -4.363 1 97.94 176 LEU B C 1
ATOM 2790 O O . LEU B 1 176 ? -4.938 14.203 -3.336 1 97.94 176 LEU B O 1
ATOM 2794 N N . PHE B 1 177 ? -2.863 14.102 -4.383 1 98.5 177 PHE B N 1
ATOM 2795 C CA . PHE B 1 177 ? -2.146 14.188 -3.117 1 98.5 177 PHE B CA 1
ATOM 2796 C C . PHE B 1 177 ? -2.549 15.445 -2.352 1 98.5 177 PHE B C 1
ATOM 2798 O O . PHE B 1 177 ? -3.008 15.359 -1.211 1 98.5 177 PHE B O 1
ATOM 2805 N N . LEU B 1 178 ? -2.467 16.609 -2.975 1 96.69 178 LEU B N 1
ATOM 2806 C CA . LEU B 1 178 ? -2.789 17.844 -2.293 1 96.69 178 LEU B CA 1
ATOM 2807 C C . LEU B 1 178 ? -4.297 18 -2.125 1 96.69 178 LEU B C 1
ATOM 2809 O O . LEU B 1 178 ? -4.762 18.594 -1.146 1 96.69 178 LEU B O 1
ATOM 2813 N N . ALA B 1 179 ? -5.082 17.406 -3.127 1 97.25 179 ALA B N 1
ATOM 2814 C CA . ALA B 1 179 ? -6.539 17.469 -3 1 97.25 179 ALA B CA 1
ATOM 2815 C C . ALA B 1 179 ? -7.004 16.75 -1.731 1 97.25 179 ALA B C 1
ATOM 2817 O O . ALA B 1 179 ? -7.996 17.156 -1.117 1 97.25 179 ALA B O 1
ATOM 2818 N N . ILE B 1 180 ? -6.23 15.727 -1.29 1 98.38 180 ILE B N 1
ATOM 2819 C CA . ILE B 1 180 ? -6.59 14.938 -0.118 1 98.38 180 ILE B CA 1
ATOM 2820 C C . ILE B 1 180 ? -6.078 15.625 1.146 1 98.38 180 ILE B C 1
ATOM 2822 O O . ILE B 1 180 ? -6.805 15.734 2.137 1 98.38 180 ILE B O 1
ATOM 2826 N N . LEU B 1 181 ? -4.902 16.156 1.12 1 98.44 181 LEU B N 1
ATOM 2827 C CA . LEU B 1 181 ? -4.285 16.656 2.34 1 98.44 181 LEU B CA 1
ATOM 2828 C C . LEU B 1 181 ? -4.668 18.125 2.582 1 98.44 181 LEU B C 1
ATOM 2830 O O . LEU B 1 181 ? -4.723 18.562 3.729 1 98.44 181 LEU B O 1
ATOM 2834 N N . GLY B 1 182 ? -4.953 18.828 1.505 1 97.44 182 GLY B N 1
ATOM 2835 C CA . GLY B 1 182 ? -5.262 20.25 1.616 1 97.44 182 GLY B CA 1
ATOM 2836 C C . GLY B 1 182 ? -6.363 20.547 2.621 1 97.44 182 GLY B C 1
ATOM 2837 O O . GLY B 1 182 ? -6.152 21.297 3.578 1 97.44 182 GLY B O 1
ATOM 2838 N N . PRO B 1 183 ? -7.543 19.953 2.455 1 96.75 183 PRO B N 1
ATOM 2839 C CA . PRO B 1 183 ? -8.648 20.203 3.383 1 96.75 183 PRO B CA 1
ATOM 2840 C C . PRO B 1 183 ? -8.328 19.781 4.812 1 96.75 183 PRO B C 1
ATOM 2842 O O . PRO B 1 183 ? -8.82 20.375 5.77 1 96.75 183 PRO B O 1
ATOM 2845 N N . GLN B 1 184 ? -7.477 18.688 5.012 1 96.06 184 GLN B N 1
ATOM 2846 C CA . GLN B 1 184 ? -7.121 18.219 6.348 1 96.06 184 GLN B CA 1
ATOM 2847 C C . GLN B 1 184 ? -6.246 19.234 7.07 1 96.06 184 GLN B C 1
ATOM 2849 O O . GLN B 1 184 ? -6.453 19.516 8.25 1 96.06 184 GLN B O 1
ATOM 2854 N N . VAL B 1 185 ? -5.352 19.797 6.328 1 96.62 185 VAL B N 1
ATOM 2855 C CA . VAL B 1 185 ? -4.469 20.812 6.914 1 96.62 185 VAL B CA 1
ATOM 2856 C C . VAL B 1 185 ? -5.25 22.094 7.168 1 96.62 185 VAL B C 1
ATOM 2858 O O . VAL B 1 185 ? -5.035 22.766 8.18 1 96.62 185 VAL B O 1
ATOM 2861 N N . ALA B 1 186 ? -6.156 22.438 6.258 1 95.31 186 ALA B N 1
ATOM 2862 C CA . ALA B 1 186 ? -6.992 23.625 6.449 1 95.31 186 ALA B CA 1
ATOM 2863 C C . ALA B 1 186 ? -7.82 23.516 7.727 1 95.31 186 ALA B C 1
ATOM 2865 O O . ALA B 1 186 ? -8.008 24.5 8.445 1 95.31 186 ALA B O 1
ATOM 2866 N N . ARG B 1 187 ? -8.219 22.359 8.039 1 93.12 187 ARG B N 1
ATOM 2867 C CA . ARG B 1 187 ? -9.031 22.141 9.234 1 93.12 187 ARG B CA 1
ATOM 2868 C C . ARG B 1 187 ? -8.203 22.344 10.5 1 93.12 187 ARG B C 1
ATOM 2870 O O . ARG B 1 187 ? -8.742 22.703 11.547 1 93.12 187 ARG B O 1
ATOM 2877 N N . LEU B 1 188 ? -6.918 21.984 10.391 1 95.31 188 LEU B N 1
ATOM 2878 C CA . LEU B 1 188 ? -6.043 22.172 11.539 1 95.31 188 LEU B CA 1
ATOM 2879 C C . LEU B 1 188 ? -5.805 23.656 11.812 1 95.31 188 LEU B C 1
ATOM 2881 O O . LEU B 1 188 ? -5.551 24.047 12.953 1 95.31 188 LEU B O 1
ATOM 2885 N N . ARG B 1 189 ? -5.828 24.469 10.812 1 92.25 189 ARG B N 1
ATOM 2886 C CA . ARG B 1 189 ? -5.52 25.891 10.945 1 92.25 189 ARG B CA 1
ATOM 2887 C C . ARG B 1 189 ? -6.742 26.672 11.414 1 92.25 189 ARG B C 1
ATOM 2889 O O . ARG B 1 189 ? -6.621 27.844 11.82 1 92.25 189 ARG B O 1
ATOM 2896 N N . ALA B 1 190 ? -7.953 26.172 11.336 1 74.62 190 ALA B N 1
ATOM 2897 C CA . ALA B 1 190 ? -9.172 26.875 11.711 1 74.62 190 ALA B CA 1
ATOM 2898 C C . ALA B 1 190 ? -9.398 26.828 13.219 1 74.62 190 ALA B C 1
ATOM 2900 O O . ALA B 1 190 ? -8.945 25.891 13.891 1 74.62 190 ALA B O 1
#

Sequence (380 aa):
MELSTSEKILDVAQSLVVAGGYNGFSYADISEAIGIRKASIHHHFPTKAALVSVLVGRYVRQAQEGLKSLRDHVPDPVDQLDAYLAYWQKCVIDSSEPFCVCAMLASEMQMLPDEVARQVRLHFQSLAEWLASVLKSGEEQGAFQLDVSPGEEAQILVASVHGALLSARALGDAKLFLAILGPQVARLRAMELSTSEKILDVAQSLVVAGGYNGFSYADISEAIGIRKASIHHHFPTKAALVSVLVGRYVRQAQEGLKSLRDHVPDPVDQLDAYLAYWQKCVIDSSEPFCVCAMLASEMQMLPDEVARQVRLHFQSLAEWLASVLKSGEEQGAFQLDVSPGEEAQILVASVHGALLSARALGDAKLFLAILGPQVARLRA

pLDDT: mean 96.83, std 3.99, range [58.56, 98.88]

Solvent-accessible surface area (backbone atoms only — not comparable to full-atom values): 19384 Å² total; per-residue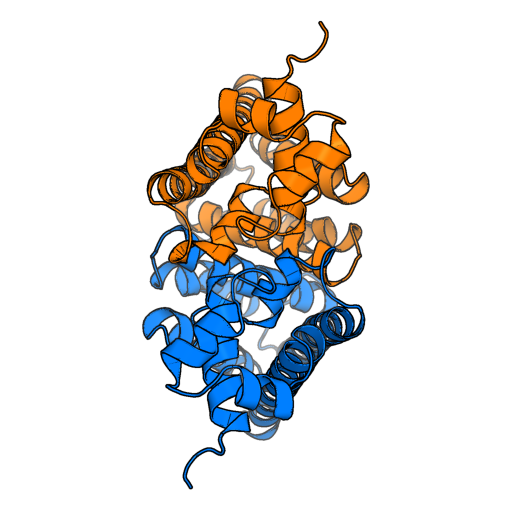 (Å²): 130,82,73,48,68,68,52,49,49,42,53,53,48,49,56,39,31,40,36,36,26,83,57,42,58,51,61,66,56,50,20,65,71,74,69,48,58,51,67,59,50,35,69,78,30,77,38,68,67,56,42,49,33,51,42,48,49,53,51,44,50,51,51,50,50,52,53,49,48,37,65,75,72,36,86,47,39,67,57,35,54,48,51,54,52,47,51,52,52,50,18,40,64,69,55,78,52,51,48,58,57,51,62,40,42,25,54,24,44,87,67,47,55,69,71,43,39,52,51,36,33,48,43,56,51,52,51,28,52,51,44,14,51,37,45,42,52,17,39,75,69,66,54,30,44,74,97,57,56,38,60,52,50,14,48,32,49,52,15,35,53,55,9,17,41,39,50,15,52,40,65,72,35,55,67,45,32,54,60,34,46,45,63,59,54,51,53,29,55,87,130,81,72,48,70,66,53,50,50,41,54,52,47,48,54,38,29,39,37,36,24,85,57,41,58,51,60,64,55,51,18,64,72,75,68,46,59,50,66,59,50,36,70,78,29,77,38,70,67,55,41,50,33,51,41,50,49,52,51,44,51,52,51,50,50,52,53,49,48,35,66,75,72,36,87,46,38,66,55,34,55,50,52,55,53,48,49,52,51,49,18,38,66,70,57,78,51,50,48,58,57,50,62,40,41,24,54,24,42,87,66,47,54,69,69,43,42,49,49,38,33,47,42,57,50,52,51,27,51,50,42,15,51,36,45,43,54,18,39,75,70,67,53,31,46,72,98,58,55,38,61,52,50,14,48,33,49,53,16,35,53,55,9,17,41,39,49,15,51,41,65,73,35,55,67,44,32,55,61,35,47,46,62,59,54,52,52,30,56,87